Protein AF-A0A7R8H337-F1 (afdb_monomer_lite)

Structure (mmCIF, N/CA/C/O backbone):
data_AF-A0A7R8H337-F1
#
_entry.id   AF-A0A7R8H337-F1
#
loop_
_atom_site.group_PDB
_atom_site.id
_atom_site.type_symbol
_atom_site.label_atom_id
_atom_site.label_alt_id
_atom_site.label_comp_id
_atom_site.label_asym_id
_atom_site.label_entity_id
_atom_site.label_seq_id
_atom_site.pdbx_PDB_ins_code
_atom_site.Cartn_x
_atom_site.Cartn_y
_atom_site.Cartn_z
_atom_site.occupancy
_atom_site.B_iso_or_equiv
_atom_site.auth_seq_id
_atom_site.auth_comp_id
_atom_site.auth_asym_id
_atom_site.auth_atom_id
_atom_site.pdbx_PDB_model_num
ATOM 1 N N . MET A 1 1 ? 23.927 14.067 -25.124 1.00 32.59 1 MET A N 1
ATOM 2 C CA . MET A 1 1 ? 23.232 13.264 -24.096 1.00 32.59 1 MET A CA 1
ATOM 3 C C . MET A 1 1 ? 24.308 12.551 -23.294 1.00 32.59 1 MET A C 1
ATOM 5 O O . MET A 1 1 ? 25.294 12.184 -23.926 1.00 32.59 1 MET A O 1
ATOM 9 N N . PRO A 1 2 ? 24.213 12.460 -21.958 1.00 31.38 2 PRO A N 1
ATOM 10 C CA . PRO A 1 2 ? 25.236 11.787 -21.163 1.00 31.38 2 PRO A CA 1
ATOM 11 C C . PRO A 1 2 ? 25.229 10.283 -21.469 1.00 31.38 2 PRO A C 1
ATOM 13 O O . PRO A 1 2 ? 24.170 9.690 -21.651 1.00 31.38 2 PRO A O 1
ATOM 16 N N . GLU A 1 3 ? 26.416 9.697 -21.596 1.00 41.44 3 GLU A N 1
ATOM 17 C CA . GLU A 1 3 ? 26.616 8.266 -21.831 1.00 41.44 3 GLU A CA 1
ATOM 18 C C . GLU A 1 3 ? 26.674 7.544 -20.477 1.00 41.44 3 GLU A C 1
ATOM 20 O O . GLU A 1 3 ? 27.435 7.959 -19.605 1.00 41.44 3 GLU A O 1
ATOM 25 N N . ILE A 1 4 ? 25.887 6.479 -20.303 1.00 50.00 4 ILE A N 1
ATOM 26 C CA . ILE A 1 4 ? 25.867 5.647 -19.088 1.00 50.00 4 ILE A CA 1
ATOM 27 C C . ILE A 1 4 ? 26.405 4.242 -19.400 1.00 50.00 4 ILE A C 1
ATOM 29 O O . ILE A 1 4 ? 26.183 3.704 -20.493 1.00 50.00 4 ILE A O 1
ATOM 33 N N . ASN A 1 5 ? 27.153 3.658 -18.463 1.00 47.66 5 ASN A N 1
ATOM 34 C CA . ASN A 1 5 ? 27.812 2.363 -18.627 1.00 47.66 5 ASN A CA 1
ATOM 35 C C . ASN A 1 5 ? 27.194 1.343 -17.666 1.00 47.66 5 ASN A C 1
ATOM 37 O O . ASN A 1 5 ? 27.333 1.475 -16.458 1.00 47.66 5 ASN A O 1
ATOM 41 N N . ALA A 1 6 ? 26.576 0.281 -18.190 1.00 47.19 6 ALA A N 1
ATOM 42 C CA . ALA A 1 6 ? 25.944 -0.755 -17.363 1.00 47.19 6 ALA A CA 1
ATOM 43 C C . ALA A 1 6 ? 26.918 -1.497 -16.429 1.00 47.19 6 ALA A C 1
ATOM 45 O O . ALA A 1 6 ? 26.477 -2.165 -15.502 1.00 47.19 6 ALA A O 1
ATOM 46 N N . LYS A 1 7 ? 28.231 -1.414 -16.683 1.00 45.50 7 LYS A N 1
ATOM 47 C CA . LYS A 1 7 ? 29.275 -2.011 -15.834 1.00 45.50 7 LYS A CA 1
ATOM 48 C C . LYS A 1 7 ? 29.828 -1.051 -14.780 1.00 45.50 7 LYS A C 1
ATOM 50 O O . LYS A 1 7 ? 30.739 -1.427 -14.048 1.00 45.50 7 LYS A O 1
ATOM 55 N N . ASP A 1 8 ? 29.341 0.185 -14.750 1.00 46.41 8 ASP A N 1
ATOM 56 C CA . ASP A 1 8 ? 29.736 1.185 -13.768 1.00 46.41 8 ASP A CA 1
ATOM 57 C C . ASP A 1 8 ? 28.716 1.193 -12.612 1.00 46.41 8 ASP A C 1
ATOM 59 O O . ASP A 1 8 ? 27.570 1.604 -12.830 1.00 46.41 8 ASP A O 1
ATOM 63 N N . PRO A 1 9 ? 29.109 0.736 -11.405 1.00 42.78 9 PRO A N 1
ATOM 64 C CA . PRO A 1 9 ? 28.207 0.556 -10.267 1.00 42.78 9 PRO A CA 1
ATOM 65 C C . PRO A 1 9 ? 27.589 1.862 -9.745 1.00 42.78 9 PRO A C 1
ATOM 67 O O . PRO A 1 9 ? 26.615 1.802 -9.002 1.00 42.78 9 PRO A O 1
ATOM 70 N N . GLU A 1 10 ? 28.114 3.034 -10.122 1.00 39.81 10 GLU A N 1
ATOM 71 C CA . GLU A 1 10 ? 27.539 4.337 -9.747 1.00 39.81 10 GLU A CA 1
ATOM 72 C C . GLU A 1 10 ? 26.592 4.920 -10.812 1.00 39.81 10 GLU A C 1
ATOM 74 O O . GLU A 1 10 ? 25.863 5.872 -10.530 1.00 39.81 10 GLU A O 1
ATOM 79 N N . SER A 1 11 ? 26.588 4.378 -12.038 1.00 40.31 11 SER A N 1
ATOM 80 C CA . SER A 1 11 ? 25.829 4.946 -13.167 1.00 40.31 11 SER A CA 1
ATOM 81 C C . SER A 1 11 ? 24.517 4.217 -13.468 1.00 40.31 11 SER A C 1
ATOM 83 O O . SER A 1 11 ? 23.651 4.752 -14.165 1.00 40.31 11 SER A O 1
ATOM 85 N N . SER A 1 12 ? 24.347 3.011 -12.927 1.00 44.16 12 SER A N 1
ATOM 86 C CA . SER A 1 12 ? 23.084 2.292 -12.958 1.00 44.16 12 SER A CA 1
ATOM 87 C C . SER A 1 12 ? 22.260 2.638 -11.722 1.00 44.16 12 SER A C 1
ATOM 89 O O . SER A 1 12 ? 22.735 2.491 -10.605 1.00 44.16 12 SER A O 1
ATOM 91 N N . SER A 1 13 ? 20.980 2.961 -11.888 1.00 43.00 13 SER A N 1
ATOM 92 C CA . SER A 1 13 ? 19.987 2.901 -10.800 1.00 43.00 13 SER A CA 1
ATOM 93 C C . SER A 1 13 ? 19.767 1.476 -10.246 1.00 43.00 13 SER A C 1
ATOM 95 O O . SER A 1 13 ? 18.846 1.247 -9.467 1.00 43.00 13 SER A O 1
ATOM 97 N N . LEU A 1 14 ? 20.594 0.517 -10.669 1.00 42.41 14 LEU A N 1
ATOM 98 C CA . LEU A 1 14 ? 20.638 -0.864 -10.221 1.00 42.41 14 LEU A CA 1
ATOM 99 C C . LEU A 1 14 ? 21.507 -0.932 -8.963 1.00 42.41 14 LEU A C 1
ATOM 101 O O . LEU A 1 14 ? 22.585 -0.340 -8.916 1.00 42.41 14 LEU A O 1
ATOM 105 N N . SER A 1 15 ? 21.038 -1.651 -7.945 1.00 38.47 15 SER A N 1
ATOM 106 C CA . SER A 1 15 ? 21.835 -1.946 -6.759 1.00 38.47 15 SER A CA 1
ATOM 107 C C . SER A 1 15 ? 23.144 -2.646 -7.145 1.00 38.47 15 SER A C 1
ATOM 109 O O . SER A 1 15 ? 23.204 -3.415 -8.106 1.00 38.47 15 SER A O 1
ATOM 111 N N . SER A 1 16 ? 24.194 -2.399 -6.359 1.00 34.97 16 SER A N 1
ATOM 112 C CA . SER A 1 16 ? 25.568 -2.901 -6.526 1.00 34.97 16 SER A CA 1
ATOM 113 C C . SER A 1 16 ? 25.722 -4.430 -6.603 1.00 34.97 16 SER A C 1
ATOM 115 O O . SER A 1 16 ? 26.825 -4.911 -6.850 1.00 34.97 16 SER A O 1
ATOM 117 N N . ASP A 1 17 ? 24.635 -5.181 -6.423 1.00 38.44 17 ASP A N 1
ATOM 118 C CA . ASP A 1 17 ? 24.602 -6.644 -6.467 1.00 38.44 17 ASP A CA 1
ATOM 119 C C . ASP A 1 17 ? 24.137 -7.205 -7.825 1.00 38.44 17 ASP A C 1
ATOM 121 O O . ASP A 1 17 ? 24.209 -8.415 -8.039 1.00 38.44 17 ASP A O 1
ATOM 125 N N . PHE A 1 18 ? 23.683 -6.363 -8.765 1.00 40.97 18 PHE A N 1
ATOM 126 C CA . PHE A 1 18 ? 23.215 -6.822 -10.076 1.00 40.97 18 PHE A CA 1
ATOM 127 C C . PHE A 1 18 ? 24.285 -6.630 -11.158 1.00 40.97 18 PHE A C 1
ATOM 129 O O . PHE A 1 18 ? 24.322 -5.630 -11.876 1.00 40.97 18 PHE A O 1
ATOM 136 N N . VAL A 1 19 ? 25.173 -7.615 -11.294 1.00 40.53 19 VAL A N 1
ATOM 137 C CA . VAL A 1 19 ? 26.068 -7.705 -12.452 1.00 40.53 19 VAL A CA 1
ATOM 138 C C . VAL A 1 19 ? 25.236 -8.199 -13.638 1.00 40.53 19 VAL A C 1
ATOM 140 O O . VAL A 1 19 ? 24.755 -9.328 -13.629 1.00 40.53 19 VAL A O 1
ATOM 143 N N . LEU A 1 20 ? 25.064 -7.360 -14.667 1.00 50.38 20 LEU A N 1
ATOM 144 C CA . LEU A 1 20 ? 24.535 -7.748 -15.986 1.00 50.38 20 LEU A CA 1
ATOM 145 C C . LEU A 1 20 ? 25.527 -8.708 -16.668 1.00 50.38 20 LEU A C 1
ATOM 147 O O . LEU A 1 20 ? 26.248 -8.334 -17.595 1.00 50.38 20 LEU A O 1
ATOM 151 N N . GLU A 1 21 ? 25.639 -9.926 -16.146 1.00 43.78 21 GLU A N 1
ATOM 152 C CA . GLU A 1 21 ? 26.725 -10.849 -16.477 1.00 43.78 21 GLU A CA 1
ATOM 153 C C . GLU A 1 21 ? 26.489 -11.585 -17.810 1.00 43.78 21 GLU A C 1
ATOM 155 O O . GLU A 1 21 ? 27.447 -12.090 -18.386 1.00 43.78 21 GLU A O 1
ATOM 160 N N . ASP A 1 22 ? 25.268 -11.541 -18.372 1.00 48.81 22 ASP A N 1
ATOM 161 C CA . ASP A 1 22 ? 24.899 -12.367 -19.541 1.00 48.81 22 ASP A CA 1
ATOM 162 C C . ASP A 1 22 ? 24.224 -11.651 -20.731 1.00 48.81 22 ASP A C 1
ATOM 164 O O . ASP A 1 22 ? 23.850 -12.274 -21.729 1.00 48.81 22 ASP A O 1
ATOM 168 N N . THR A 1 23 ? 24.105 -10.324 -20.727 1.00 54.84 23 THR A N 1
ATOM 169 C CA . THR A 1 23 ? 23.488 -9.615 -21.862 1.00 54.84 23 THR A CA 1
ATOM 170 C C . THR A 1 23 ? 24.505 -9.326 -22.972 1.00 54.84 23 THR A C 1
ATOM 172 O O . THR A 1 23 ? 25.316 -8.401 -22.895 1.00 54.84 23 THR A O 1
ATOM 175 N N . SER A 1 24 ? 24.463 -10.137 -24.033 1.00 62.31 24 SER A N 1
ATOM 176 C CA . SER A 1 24 ? 25.262 -9.947 -25.253 1.00 62.31 24 SER A CA 1
ATOM 177 C C . SER A 1 24 ? 24.930 -8.634 -25.990 1.00 62.31 24 SER A C 1
ATOM 179 O O . SER A 1 24 ? 23.870 -8.040 -25.802 1.00 62.31 24 SER A O 1
ATOM 181 N N . THR A 1 25 ? 25.843 -8.150 -26.842 1.00 72.69 25 THR A N 1
ATOM 182 C CA . THR A 1 25 ? 25.601 -6.969 -27.694 1.00 72.69 25 THR A CA 1
ATOM 183 C C . THR A 1 25 ? 24.323 -7.140 -28.523 1.00 72.69 25 THR A C 1
ATOM 185 O O . THR A 1 25 ? 24.154 -8.159 -29.186 1.00 72.69 25 THR A O 1
ATOM 188 N N . GLY A 1 26 ? 23.447 -6.136 -28.499 1.00 71.19 26 GLY A N 1
ATOM 189 C CA . GLY A 1 26 ? 22.089 -6.186 -29.049 1.00 71.19 26 GLY A CA 1
ATOM 190 C C . GLY A 1 26 ? 21.020 -6.591 -28.027 1.00 71.19 26 GLY A C 1
ATOM 191 O O . GLY A 1 26 ? 19.831 -6.492 -28.328 1.00 71.19 26 GLY A O 1
ATOM 192 N N . GLY A 1 27 ? 21.420 -7.009 -26.821 1.00 72.50 27 GLY A N 1
ATOM 193 C CA . GLY A 1 27 ? 20.521 -7.255 -25.698 1.00 72.50 27 GLY A CA 1
ATOM 194 C C . GLY A 1 27 ? 19.783 -5.984 -25.286 1.00 72.50 27 GLY A C 1
ATOM 195 O O . GLY A 1 27 ? 20.345 -4.887 -25.310 1.00 72.50 27 GLY A O 1
ATOM 196 N N . ARG A 1 28 ? 18.510 -6.133 -24.924 1.00 73.12 28 ARG A N 1
ATOM 197 C CA . ARG A 1 28 ? 17.632 -5.032 -24.522 1.00 73.12 28 ARG A CA 1
ATOM 198 C C . ARG A 1 28 ? 17.034 -5.337 -23.169 1.00 73.12 28 ARG A C 1
ATOM 200 O O . ARG A 1 28 ? 16.606 -6.461 -22.944 1.00 73.12 28 ARG A O 1
ATOM 207 N N . TYR A 1 29 ? 16.941 -4.321 -22.329 1.00 69.06 29 TYR A N 1
ATOM 208 C CA . TYR A 1 29 ? 16.249 -4.406 -21.054 1.00 69.06 29 TYR A CA 1
ATOM 209 C C . TYR A 1 29 ? 15.457 -3.125 -20.817 1.00 69.06 29 TYR A C 1
ATOM 211 O O . TYR A 1 29 ? 15.817 -2.039 -21.277 1.00 69.06 29 TYR A O 1
ATOM 219 N N . MET A 1 30 ? 14.348 -3.260 -20.108 1.00 73.38 30 MET A N 1
ATOM 220 C CA . MET A 1 30 ? 13.560 -2.138 -19.623 1.00 73.38 30 MET A CA 1
ATOM 221 C C . MET A 1 30 ? 13.816 -2.002 -18.135 1.00 73.38 30 MET A C 1
ATOM 223 O O . MET A 1 30 ? 13.728 -3.000 -17.436 1.00 73.38 30 MET A O 1
ATOM 227 N N . VAL A 1 31 ? 14.094 -0.785 -17.678 1.00 73.12 31 VAL A N 1
ATOM 228 C CA . VAL A 1 31 ? 14.134 -0.412 -16.266 1.00 73.12 31 VAL A CA 1
ATOM 229 C C . VAL A 1 31 ? 12.822 0.281 -15.942 1.00 73.12 31 VAL A C 1
ATOM 231 O O . VAL A 1 31 ? 12.441 1.251 -16.598 1.00 73.12 31 VAL A O 1
ATOM 234 N N . VAL A 1 32 ? 12.137 -0.220 -14.925 1.00 74.12 32 VAL A N 1
ATOM 235 C CA . VAL A 1 32 ? 10.938 0.395 -14.355 1.00 74.12 32 VAL A CA 1
ATOM 236 C C . VAL A 1 32 ? 11.314 0.831 -12.951 1.00 74.12 32 VAL A C 1
ATOM 238 O O . VAL A 1 32 ? 11.447 -0.044 -12.110 1.00 74.12 32 VAL A O 1
ATOM 241 N N . ASP A 1 33 ? 11.527 2.125 -12.720 1.00 74.81 33 ASP A N 1
ATOM 242 C CA . ASP A 1 33 ? 11.834 2.720 -11.416 1.00 74.81 33 ASP A CA 1
ATOM 243 C C . ASP A 1 33 ? 10.536 3.139 -10.721 1.00 74.81 33 ASP A C 1
ATOM 245 O O . ASP A 1 33 ? 9.891 4.121 -11.094 1.00 74.81 33 ASP A O 1
ATOM 249 N N . CYS A 1 34 ? 10.127 2.365 -9.718 1.00 74.06 34 CYS A N 1
ATOM 250 C CA . CYS A 1 34 ? 8.934 2.649 -8.924 1.00 74.06 34 CYS A CA 1
ATOM 251 C C . CYS A 1 34 ? 9.281 3.447 -7.663 1.00 74.06 34 CYS A C 1
ATOM 253 O O . CYS A 1 34 ? 9.474 2.885 -6.575 1.00 74.06 34 CYS A O 1
ATOM 255 N N . GLY A 1 35 ? 9.300 4.769 -7.811 1.00 75.25 35 GLY A N 1
ATOM 256 C CA . GLY A 1 35 ? 9.418 5.715 -6.711 1.00 75.25 35 GLY A CA 1
ATOM 257 C C . GLY A 1 35 ? 8.162 5.798 -5.833 1.00 75.25 35 GLY A C 1
ATOM 258 O O . GLY A 1 35 ? 7.177 5.070 -5.989 1.00 75.25 35 GLY A O 1
ATOM 259 N N . GLY A 1 36 ? 8.191 6.723 -4.869 1.00 74.19 36 GLY A N 1
ATOM 260 C CA . GLY A 1 36 ? 7.078 6.937 -3.937 1.00 74.19 36 GLY A CA 1
ATOM 261 C C . GLY A 1 36 ? 5.808 7.441 -4.626 1.00 74.19 36 GLY A C 1
ATOM 262 O O . GLY A 1 36 ? 4.733 6.899 -4.404 1.00 74.19 36 GLY A O 1
ATOM 263 N N . GLY A 1 37 ? 5.927 8.459 -5.482 1.00 77.12 37 GLY A N 1
ATOM 264 C CA . GLY A 1 37 ? 4.784 9.064 -6.179 1.00 77.12 37 GLY A CA 1
ATOM 265 C C . GLY A 1 37 ? 4.708 8.734 -7.668 1.00 77.12 37 GLY A C 1
ATOM 266 O O . GLY A 1 37 ? 3.615 8.657 -8.225 1.00 77.12 37 GLY A O 1
ATOM 267 N N . THR A 1 38 ? 5.854 8.529 -8.310 1.00 82.19 38 THR A N 1
ATOM 268 C CA . THR A 1 38 ? 5.958 8.302 -9.751 1.00 82.19 38 THR A CA 1
ATOM 269 C C . THR A 1 38 ? 6.575 6.947 -10.037 1.00 82.19 38 THR A C 1
ATOM 271 O O . THR A 1 38 ? 7.361 6.426 -9.249 1.00 82.19 38 THR A O 1
ATOM 274 N N . VAL A 1 39 ? 6.191 6.382 -11.173 1.00 81.06 39 VAL A N 1
ATOM 275 C CA . VAL A 1 39 ? 6.934 5.309 -11.825 1.00 81.06 39 VAL A CA 1
ATOM 276 C C . VAL A 1 39 ? 7.563 5.896 -13.070 1.00 81.06 39 VAL A C 1
ATOM 278 O O . VAL A 1 39 ? 6.836 6.524 -13.838 1.00 81.06 39 VAL A O 1
ATOM 281 N N . ASP A 1 40 ? 8.851 5.661 -13.279 1.00 81.50 40 ASP A N 1
ATOM 282 C CA . ASP A 1 40 ? 9.603 6.083 -14.455 1.00 81.50 40 ASP A CA 1
ATOM 283 C C . ASP A 1 40 ? 10.124 4.852 -15.203 1.00 81.50 40 ASP A C 1
ATOM 285 O O . ASP A 1 40 ? 10.684 3.930 -14.620 1.00 81.50 40 ASP A O 1
ATOM 289 N N . ILE A 1 41 ? 9.893 4.797 -16.509 1.00 79.12 41 ILE A N 1
ATOM 290 C CA . ILE A 1 41 ? 10.186 3.646 -17.361 1.00 79.12 41 ILE A CA 1
ATOM 291 C C . ILE A 1 41 ? 11.164 4.084 -18.435 1.00 79.12 41 ILE A C 1
ATOM 293 O O . ILE A 1 41 ? 10.918 5.054 -19.153 1.00 79.12 41 ILE A O 1
ATOM 297 N N . THR A 1 42 ? 12.257 3.342 -18.567 1.00 77.00 42 THR A N 1
ATOM 298 C CA . THR A 1 42 ? 13.289 3.556 -19.583 1.00 77.00 42 THR A CA 1
ATOM 299 C C . THR A 1 42 ? 13.661 2.233 -20.230 1.00 77.00 42 THR A C 1
ATOM 301 O O . THR A 1 42 ? 13.651 1.184 -19.590 1.00 77.00 42 THR A O 1
ATOM 304 N N . VAL A 1 43 ? 13.980 2.257 -21.520 1.00 76.75 43 VAL A N 1
ATOM 305 C CA . VAL A 1 43 ? 14.378 1.059 -22.267 1.00 76.75 43 VAL A CA 1
ATOM 306 C C . VAL A 1 43 ? 15.763 1.281 -22.831 1.00 76.75 43 VAL A C 1
ATOM 308 O O . VAL A 1 43 ? 15.997 2.273 -23.520 1.00 76.75 43 VAL A O 1
ATOM 311 N N . HIS A 1 44 ? 16.655 0.335 -22.584 1.00 76.75 44 HIS A N 1
ATOM 312 C CA . HIS A 1 44 ? 18.048 0.406 -22.985 1.00 76.75 44 HIS A CA 1
ATOM 313 C C . HIS A 1 44 ? 18.419 -0.769 -23.890 1.00 76.75 44 HIS A C 1
ATOM 315 O O . HIS A 1 44 ? 17.935 -1.888 -23.721 1.00 76.75 44 HIS A O 1
ATOM 321 N N . GLU A 1 45 ? 19.306 -0.510 -24.845 1.00 78.38 45 GLU A N 1
ATOM 322 C CA . GLU A 1 45 ? 19.991 -1.518 -25.653 1.00 78.38 45 GLU A CA 1
ATOM 323 C C . GLU A 1 45 ? 21.489 -1.486 -25.367 1.00 78.38 45 GLU A C 1
ATOM 325 O O . GLU A 1 45 ? 22.103 -0.417 -25.312 1.00 78.38 45 GLU A O 1
ATOM 330 N N . ILE A 1 46 ? 22.092 -2.663 -25.237 1.00 79.56 46 ILE A N 1
ATOM 331 C CA . ILE A 1 46 ? 23.534 -2.816 -25.088 1.00 79.56 46 ILE A CA 1
ATOM 332 C C . ILE A 1 46 ? 24.175 -2.776 -26.464 1.00 79.56 46 ILE A C 1
ATOM 334 O O . ILE A 1 46 ? 24.063 -3.701 -27.266 1.00 79.56 46 ILE A O 1
ATOM 338 N N . THR A 1 47 ? 24.890 -1.697 -26.735 1.00 79.75 47 THR A N 1
ATOM 339 C CA . THR A 1 47 ? 25.432 -1.412 -28.067 1.00 79.75 47 THR A CA 1
ATOM 340 C C . THR A 1 47 ? 26.789 -2.051 -28.333 1.00 79.75 47 THR A C 1
ATOM 342 O O . THR A 1 47 ? 27.198 -2.146 -29.490 1.00 79.75 47 THR A O 1
ATOM 345 N N . ASN A 1 48 ? 27.506 -2.506 -27.300 1.00 76.88 48 ASN A N 1
ATOM 346 C CA . ASN A 1 48 ? 28.824 -3.118 -27.463 1.00 76.88 48 ASN A CA 1
ATOM 347 C C . ASN A 1 48 ? 29.204 -4.077 -26.320 1.00 76.88 48 ASN A C 1
ATOM 349 O O . ASN A 1 48 ? 28.522 -4.170 -25.303 1.00 76.88 48 ASN A O 1
ATOM 353 N N . LYS A 1 49 ? 30.325 -4.794 -26.483 1.00 71.75 49 LYS A N 1
ATOM 354 C CA . LYS A 1 49 ? 30.852 -5.750 -25.486 1.00 71.75 49 LYS A CA 1
ATOM 355 C C . LYS A 1 49 ? 31.335 -5.083 -24.189 1.00 71.75 49 LYS A C 1
ATOM 357 O O . LYS A 1 49 ? 31.469 -5.745 -23.158 1.00 71.75 49 LYS A O 1
ATOM 362 N N . GLU A 1 50 ? 31.599 -3.780 -24.235 1.00 73.06 50 GLU A N 1
ATOM 363 C CA . GLU A 1 50 ? 31.981 -2.984 -23.067 1.00 73.06 50 GLU A CA 1
ATOM 364 C C . GLU A 1 50 ? 30.781 -2.660 -22.165 1.00 73.06 50 GLU A C 1
ATOM 366 O O . GLU A 1 50 ? 31.003 -2.298 -21.017 1.00 73.06 50 GLU A O 1
ATOM 371 N N . GLY A 1 51 ? 29.539 -2.873 -22.624 1.00 66.94 51 GLY A N 1
ATOM 372 C CA . GLY A 1 51 ? 28.325 -2.616 -21.841 1.00 66.94 51 GLY A CA 1
ATOM 373 C C . GLY A 1 51 ? 27.741 -1.214 -22.031 1.00 66.94 51 GLY A C 1
ATOM 374 O O . GLY A 1 51 ? 26.995 -0.742 -21.177 1.00 66.94 51 GLY A O 1
ATOM 375 N N . ARG A 1 52 ? 28.068 -0.519 -23.131 1.00 74.50 52 ARG A N 1
ATOM 376 C CA . ARG A 1 52 ? 27.517 0.816 -23.410 1.00 74.50 52 ARG A CA 1
ATOM 377 C C . ARG A 1 52 ? 26.029 0.745 -23.709 1.00 74.50 52 ARG A C 1
ATOM 379 O O . ARG A 1 52 ? 25.600 -0.006 -24.590 1.00 74.50 52 ARG A O 1
ATOM 386 N N . LEU A 1 53 ? 25.274 1.594 -23.029 1.00 78.06 53 LEU A N 1
ATOM 387 C CA . LEU A 1 53 ? 23.823 1.624 -23.097 1.00 78.06 53 LEU A CA 1
ATOM 388 C C . LEU A 1 53 ? 23.342 2.713 -24.044 1.00 78.06 53 LEU A C 1
ATOM 390 O O . LEU A 1 53 ? 23.830 3.843 -24.027 1.00 78.06 53 LEU A O 1
ATOM 394 N N . LYS A 1 54 ? 22.341 2.375 -24.848 1.00 80.44 54 LYS A N 1
ATOM 395 C CA . LYS A 1 54 ? 21.586 3.325 -25.655 1.00 80.44 54 LYS A CA 1
ATOM 396 C C . LYS A 1 54 ? 20.133 3.300 -25.218 1.00 80.44 54 LYS A C 1
ATOM 398 O O . LYS A 1 54 ? 19.471 2.279 -25.374 1.00 80.44 54 LYS A O 1
ATOM 403 N N . GLU A 1 55 ? 19.640 4.428 -24.721 1.00 80.00 55 GLU A N 1
ATOM 404 C CA . GLU A 1 55 ? 18.210 4.628 -24.489 1.00 80.00 55 GLU A CA 1
ATOM 405 C C . GLU A 1 55 ? 17.470 4.541 -25.838 1.00 80.00 55 GLU A C 1
ATOM 407 O O . GLU A 1 55 ? 17.794 5.253 -26.794 1.00 80.00 55 GLU A O 1
ATOM 412 N N . LEU A 1 56 ? 16.528 3.603 -25.945 1.00 75.06 56 LEU A N 1
ATOM 413 C CA . LEU A 1 56 ? 15.750 3.362 -27.162 1.00 75.06 56 LEU A CA 1
ATOM 414 C C . LEU A 1 56 ? 14.519 4.265 -27.246 1.00 75.06 56 LEU A C 1
ATOM 416 O O . LEU A 1 56 ? 14.141 4.688 -28.339 1.00 75.06 56 LEU A O 1
ATOM 420 N N . PHE A 1 57 ? 13.913 4.565 -26.097 1.00 73.31 57 PHE A N 1
ATOM 421 C CA . PHE A 1 57 ? 12.688 5.350 -25.983 1.00 73.31 57 PHE A CA 1
ATOM 422 C C . PHE A 1 57 ? 12.839 6.381 -24.892 1.00 73.31 57 PHE A C 1
ATOM 424 O O . PHE A 1 57 ? 13.411 6.086 -23.850 1.00 73.31 57 PHE A O 1
ATOM 431 N N . LYS A 1 58 ? 12.271 7.563 -25.140 1.00 72.38 58 LYS A N 1
ATOM 432 C CA . LYS A 1 58 ? 12.199 8.625 -24.146 1.00 72.38 58 LYS A CA 1
ATOM 433 C C . LYS A 1 58 ? 11.560 8.075 -22.874 1.00 72.38 58 LYS A C 1
ATOM 435 O O . LYS A 1 58 ? 10.454 7.542 -22.953 1.00 72.38 58 LYS A O 1
ATOM 440 N N . ALA A 1 59 ? 12.216 8.304 -21.740 1.00 72.75 59 ALA A N 1
ATOM 441 C CA . ALA A 1 59 ? 11.654 8.023 -20.426 1.00 72.75 59 ALA A CA 1
ATOM 442 C C . ALA A 1 59 ? 10.174 8.434 -20.331 1.00 72.75 59 ALA A C 1
ATOM 444 O O . ALA A 1 59 ? 9.799 9.575 -20.644 1.00 72.75 59 ALA A O 1
ATOM 445 N N . SER A 1 60 ? 9.332 7.501 -19.900 1.00 77.38 60 SER A N 1
ATOM 446 C CA . SER A 1 60 ? 7.911 7.735 -19.681 1.00 77.38 60 SER A CA 1
ATOM 447 C C . SER A 1 60 ? 7.577 7.477 -18.222 1.00 77.38 60 SER A C 1
ATOM 449 O O . SER A 1 60 ? 8.106 6.563 -17.608 1.00 77.38 60 SER A O 1
ATOM 451 N N . GLY A 1 61 ? 6.636 8.228 -17.646 1.00 80.81 61 GLY A N 1
ATOM 452 C CA . GLY A 1 61 ? 6.259 8.022 -16.243 1.00 80.81 61 GLY A CA 1
ATOM 453 C C . GLY A 1 61 ? 4.798 8.305 -15.925 1.00 80.81 61 GLY A C 1
ATOM 454 O O . GLY A 1 61 ? 4.076 8.859 -16.759 1.00 80.81 61 GLY A O 1
ATOM 455 N N . GLY A 1 62 ? 4.342 7.905 -14.743 1.00 83.19 62 GLY A N 1
ATOM 456 C CA . GLY A 1 62 ? 2.993 8.224 -14.286 1.00 83.19 62 GLY A CA 1
ATOM 457 C C . GLY A 1 62 ? 2.795 8.106 -12.773 1.00 83.19 62 GLY A C 1
ATOM 458 O O . GLY A 1 62 ? 3.646 7.547 -12.081 1.00 83.19 62 GLY A O 1
ATOM 459 N N . PRO A 1 63 ? 1.689 8.664 -12.244 1.00 87.06 63 PRO A N 1
ATOM 460 C CA . PRO A 1 63 ? 1.465 8.842 -10.809 1.00 87.06 63 PRO A CA 1
ATOM 461 C C . PRO A 1 63 ? 0.879 7.582 -10.146 1.00 87.06 63 PRO A C 1
ATOM 463 O O . PRO A 1 63 ? -0.183 7.630 -9.533 1.00 87.06 63 PRO A O 1
ATOM 466 N N . TYR A 1 64 ? 1.529 6.434 -10.327 1.00 81.56 64 TYR A N 1
ATOM 467 C CA . TYR A 1 64 ? 1.084 5.134 -9.799 1.00 81.56 64 TYR A CA 1
ATOM 468 C C . TYR A 1 64 ? 2.215 4.383 -9.082 1.00 81.56 64 TYR A C 1
ATOM 470 O O . TYR A 1 64 ? 2.299 3.155 -9.132 1.00 81.56 64 TYR A O 1
ATOM 478 N N . GLY A 1 65 ? 3.105 5.149 -8.439 1.00 79.56 65 GLY A N 1
ATOM 479 C CA . GLY A 1 65 ? 4.182 4.631 -7.593 1.00 79.56 65 GLY A CA 1
ATOM 480 C C . GLY A 1 65 ? 3.676 4.039 -6.273 1.00 79.56 65 GLY A C 1
ATOM 481 O O . GLY A 1 65 ? 2.506 3.696 -6.124 1.00 79.56 65 GLY A O 1
ATOM 482 N N . SER A 1 66 ? 4.550 3.939 -5.275 1.00 82.69 66 SER A N 1
ATOM 483 C CA . SER A 1 66 ? 4.237 3.302 -3.981 1.00 82.69 66 SER A CA 1
ATOM 484 C C . SER A 1 66 ? 3.014 3.893 -3.259 1.00 82.69 66 SER A C 1
ATOM 486 O O . SER A 1 66 ? 2.299 3.175 -2.561 1.00 82.69 66 SER A O 1
ATOM 488 N N . ILE A 1 67 ? 2.711 5.174 -3.486 1.00 86.06 67 ILE A N 1
ATOM 489 C CA . ILE A 1 67 ? 1.549 5.861 -2.911 1.00 86.06 67 ILE A CA 1
ATOM 490 C C . ILE A 1 67 ? 0.223 5.180 -3.269 1.00 86.06 67 ILE A C 1
ATOM 492 O O . ILE A 1 67 ? -0.668 5.111 -2.429 1.00 86.06 67 ILE A O 1
ATOM 496 N N . THR A 1 68 ? 0.077 4.601 -4.467 1.00 87.25 68 THR A N 1
ATOM 497 C CA . THR A 1 68 ? -1.177 3.924 -4.840 1.00 87.25 68 THR A CA 1
ATOM 498 C C . THR A 1 68 ? -1.377 2.605 -4.096 1.00 87.25 68 THR A C 1
ATOM 500 O O . THR A 1 68 ? -2.519 2.171 -3.921 1.00 87.25 68 THR A O 1
ATOM 503 N N . VAL A 1 69 ? -0.288 1.991 -3.618 1.00 88.94 69 VAL A N 1
ATOM 504 C CA . VAL A 1 69 ? -0.312 0.807 -2.742 1.00 88.94 69 VAL A CA 1
ATOM 505 C C . VAL A 1 69 ? -0.780 1.205 -1.342 1.00 88.94 69 VAL A C 1
ATOM 507 O O . VAL A 1 69 ? -1.640 0.537 -0.764 1.00 88.94 69 VAL A O 1
ATOM 510 N N . ASP A 1 70 ? -0.282 2.329 -0.826 1.00 91.38 70 ASP A N 1
ATOM 511 C CA . ASP A 1 70 ? -0.714 2.887 0.460 1.00 91.38 70 ASP A CA 1
ATOM 512 C C . ASP A 1 70 ? -2.202 3.261 0.426 1.00 91.38 70 ASP A C 1
ATOM 514 O O . ASP A 1 70 ? -2.968 2.878 1.312 1.00 91.38 70 ASP A O 1
ATOM 518 N N . GLU A 1 71 ? -2.657 3.900 -0.653 1.00 93.69 71 GLU A N 1
ATOM 519 C CA . GLU A 1 71 ? -4.075 4.193 -0.864 1.00 93.69 71 GLU A CA 1
ATOM 520 C C . GLU A 1 71 ? -4.938 2.924 -0.957 1.00 93.69 71 GLU A C 1
ATOM 522 O O . GLU A 1 71 ? -6.093 2.928 -0.526 1.00 93.69 71 GLU A O 1
ATOM 527 N N . ALA A 1 72 ? -4.420 1.830 -1.526 1.00 94.00 72 ALA A N 1
ATOM 528 C CA . ALA A 1 72 ? -5.139 0.556 -1.581 1.00 94.00 72 ALA A CA 1
ATOM 529 C C . ALA A 1 72 ? -5.332 -0.042 -0.184 1.00 94.00 72 ALA A C 1
ATOM 531 O O . ALA A 1 72 ? -6.431 -0.504 0.138 1.00 94.00 72 ALA A O 1
ATOM 532 N N . PHE A 1 73 ? -4.308 0.037 0.665 1.00 95.88 73 PHE A N 1
ATOM 533 C CA . PHE A 1 73 ? -4.419 -0.362 2.062 1.00 95.88 73 PHE A CA 1
ATOM 534 C C . PHE A 1 73 ? -5.405 0.524 2.833 1.00 95.88 73 PHE A C 1
ATOM 536 O O . PHE A 1 73 ? -6.261 0.013 3.557 1.00 95.88 73 PHE A O 1
ATOM 543 N N . GLU A 1 74 ? -5.372 1.841 2.630 1.00 97.00 74 GLU A N 1
ATOM 544 C CA . GLU A 1 74 ? -6.355 2.745 3.232 1.00 97.00 74 GLU A CA 1
ATOM 545 C C . GLU A 1 74 ? -7.791 2.434 2.790 1.00 97.00 74 GLU A C 1
ATOM 547 O O . GLU A 1 74 ? -8.702 2.436 3.620 1.00 97.00 74 GLU A O 1
ATOM 552 N N . ARG A 1 75 ? -8.008 2.111 1.507 1.00 96.81 75 ARG A N 1
ATOM 553 C CA . ARG A 1 75 ? -9.321 1.673 1.002 1.00 96.81 75 ARG A CA 1
ATOM 554 C C . ARG A 1 75 ? -9.795 0.391 1.681 1.00 96.81 75 ARG A C 1
ATOM 556 O O . ARG A 1 75 ? -10.984 0.281 1.975 1.00 96.81 75 ARG A O 1
ATOM 563 N N . LEU A 1 76 ? -8.894 -0.548 1.970 1.00 96.69 76 LEU A N 1
ATOM 564 C CA . LEU A 1 76 ? -9.237 -1.740 2.744 1.00 96.69 76 LEU A CA 1
ATOM 565 C C . LEU A 1 76 ? -9.655 -1.368 4.177 1.00 96.69 76 LEU A C 1
ATOM 567 O O . LEU A 1 76 ? -10.667 -1.859 4.673 1.00 96.69 76 LEU A O 1
ATOM 571 N N . LEU A 1 77 ? -8.931 -0.463 4.840 1.00 96.81 77 LEU A N 1
ATOM 572 C CA . LEU A 1 77 ? -9.311 0.015 6.176 1.00 96.81 77 LEU A CA 1
ATOM 573 C C . LEU A 1 77 ? -10.681 0.710 6.170 1.00 96.81 77 LEU A C 1
ATOM 575 O O . LEU A 1 77 ? -11.481 0.489 7.079 1.00 96.81 77 LEU A O 1
ATOM 579 N N . ASP A 1 78 ? -10.982 1.496 5.134 1.00 96.62 78 ASP A N 1
ATOM 580 C CA . ASP A 1 78 ? -12.302 2.098 4.918 1.00 96.62 78 ASP A CA 1
ATOM 581 C C . ASP A 1 78 ? -13.406 1.038 4.775 1.00 96.62 78 ASP A C 1
ATOM 583 O O . ASP A 1 78 ? -14.511 1.237 5.282 1.00 96.62 78 ASP A O 1
ATOM 587 N N . GLN A 1 79 ? -13.129 -0.075 4.090 1.00 95.38 79 GLN A N 1
ATOM 588 C CA . GLN A 1 79 ? -14.074 -1.182 3.905 1.00 95.38 79 GLN A CA 1
ATOM 589 C C . GLN A 1 79 ? -14.297 -1.982 5.195 1.00 95.38 79 GLN A C 1
ATOM 591 O O . GLN A 1 79 ? -15.420 -2.407 5.461 1.00 95.38 79 GLN A O 1
ATOM 596 N N . ILE A 1 80 ? -13.251 -2.169 6.003 1.00 94.56 80 ILE A N 1
ATOM 597 C CA . ILE A 1 80 ? -13.324 -2.903 7.273 1.00 94.56 80 ILE A CA 1
ATOM 598 C C . ILE A 1 80 ? -13.992 -2.042 8.349 1.00 94.56 80 ILE A C 1
ATOM 600 O O . ILE A 1 80 ? -14.986 -2.444 8.947 1.00 94.56 80 ILE A O 1
ATOM 604 N N . PHE A 1 81 ? -13.454 -0.851 8.618 1.00 94.00 81 PHE A N 1
ATOM 605 C CA . PHE A 1 81 ? -13.831 -0.033 9.777 1.00 94.00 81 PHE A CA 1
ATOM 606 C C . PHE A 1 81 ? -14.847 1.068 9.457 1.00 94.00 81 PHE A C 1
ATOM 608 O O . PHE A 1 81 ? -15.430 1.659 10.371 1.00 94.00 81 PHE A O 1
ATOM 615 N N . GLY A 1 82 ? -15.086 1.324 8.172 1.00 94.56 82 GLY A N 1
ATOM 616 C CA . GLY A 1 82 ? -15.974 2.366 7.679 1.00 94.56 82 GLY A CA 1
ATOM 617 C C . GLY A 1 82 ? -15.230 3.664 7.365 1.00 94.56 82 GLY A C 1
ATOM 618 O O . GLY A 1 82 ? -14.516 4.220 8.201 1.00 94.56 82 GLY A O 1
ATOM 619 N N . ARG A 1 83 ? -15.486 4.209 6.172 1.00 96.31 83 ARG A N 1
ATOM 620 C CA . ARG A 1 83 ? -14.879 5.458 5.679 1.00 96.31 83 ARG A CA 1
ATOM 621 C C . ARG A 1 83 ? -15.042 6.647 6.629 1.00 96.31 83 ARG A C 1
ATOM 623 O O . ARG A 1 83 ? -14.111 7.421 6.824 1.00 96.31 83 ARG A O 1
ATOM 630 N N . GLU A 1 84 ? -16.221 6.815 7.226 1.00 95.38 84 GLU A N 1
ATOM 631 C CA . GLU A 1 84 ? -16.464 7.922 8.162 1.00 95.38 84 GLU A CA 1
ATOM 632 C C . GLU A 1 84 ? -15.614 7.785 9.432 1.00 95.38 84 GLU A C 1
ATOM 634 O O . GLU A 1 84 ? -15.024 8.760 9.896 1.00 95.38 84 GLU A O 1
ATOM 639 N N . PHE A 1 85 ? -15.489 6.562 9.954 1.00 95.06 85 PHE A N 1
ATOM 640 C CA . PHE A 1 85 ? -14.636 6.283 11.102 1.00 95.06 85 PHE A CA 1
ATOM 641 C C . PHE A 1 85 ? -13.169 6.589 10.784 1.00 95.06 85 PHE A C 1
ATOM 643 O O . PHE A 1 85 ? -12.529 7.324 11.535 1.00 95.06 85 PHE A O 1
ATOM 650 N N . MET A 1 86 ? -12.659 6.092 9.653 1.00 97.38 86 MET A N 1
ATOM 651 C CA . MET A 1 86 ? -11.276 6.332 9.229 1.00 97.38 86 MET A CA 1
ATOM 652 C C . MET A 1 86 ? -10.992 7.818 9.017 1.00 97.38 86 MET A C 1
ATOM 654 O O . MET A 1 86 ? -9.975 8.324 9.491 1.00 97.38 86 MET A O 1
ATOM 658 N N . LYS A 1 87 ? -11.914 8.549 8.381 1.00 96.94 87 LYS A N 1
ATOM 659 C CA . LYS A 1 87 ? -11.815 10.006 8.225 1.00 96.94 87 LYS A CA 1
ATOM 660 C C . LYS A 1 87 ? -11.718 10.712 9.581 1.00 96.94 87 LYS A C 1
ATOM 662 O O . LYS A 1 87 ? -10.831 11.541 9.775 1.00 96.94 87 LYS A O 1
ATOM 667 N N . ASN A 1 88 ? -12.594 10.372 10.524 1.00 96.56 88 ASN A N 1
ATOM 668 C CA . ASN A 1 88 ? -12.596 10.982 11.855 1.00 96.56 88 ASN A CA 1
ATOM 669 C C . ASN A 1 88 ? -11.336 10.622 12.654 1.00 96.56 88 ASN A C 1
ATOM 671 O O . ASN A 1 88 ? -10.794 11.480 13.353 1.00 96.56 88 ASN A O 1
ATOM 675 N N . PHE A 1 89 ? -10.837 9.390 12.518 1.00 96.94 89 PHE A N 1
ATOM 676 C CA . PHE A 1 89 ? -9.588 8.954 13.139 1.00 96.94 89 PHE A CA 1
ATOM 677 C C . PHE A 1 89 ? -8.391 9.758 12.621 1.00 96.94 89 PHE A C 1
ATOM 679 O O . PHE A 1 89 ? -7.642 10.300 13.430 1.00 96.94 89 PHE A O 1
ATOM 686 N N . LYS A 1 90 ? -8.256 9.924 11.298 1.00 96.94 90 LYS A N 1
ATOM 687 C CA . LYS A 1 90 ? -7.184 10.731 10.685 1.00 96.94 90 LYS A CA 1
ATOM 688 C C . LYS A 1 90 ? -7.177 12.172 11.193 1.00 96.94 90 LYS A C 1
ATOM 690 O O . LYS A 1 90 ? -6.119 12.703 11.511 1.00 96.94 90 LYS A O 1
ATOM 695 N N . LEU A 1 91 ? -8.356 12.789 11.296 1.00 96.94 91 LEU A N 1
ATOM 696 C CA . LEU A 1 91 ? -8.494 14.169 11.770 1.00 96.94 91 LEU A CA 1
ATOM 697 C 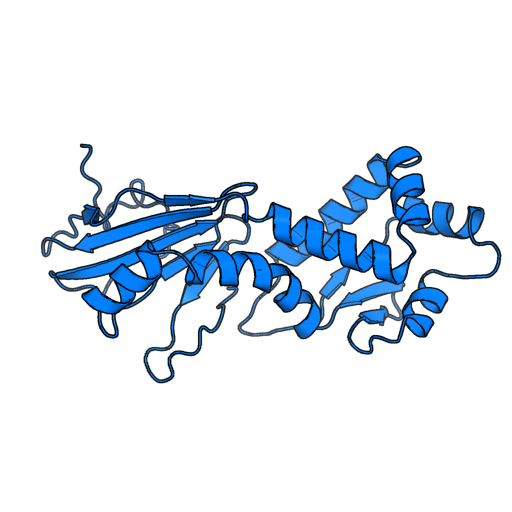C . LEU A 1 91 ? -8.213 14.303 13.273 1.00 96.94 91 LEU A C 1
ATOM 699 O O . LEU A 1 91 ? -7.556 15.249 13.694 1.00 96.94 91 LEU A O 1
ATOM 703 N N . SER A 1 92 ? -8.700 13.362 14.084 1.00 96.81 92 SER A N 1
ATOM 704 C CA . SER A 1 92 ? -8.614 13.458 15.550 1.00 96.81 92 SER A CA 1
ATOM 705 C C . SER A 1 92 ? -7.285 12.953 16.110 1.00 96.81 92 SER A C 1
ATOM 707 O O . SER A 1 92 ? -6.851 13.387 17.176 1.00 96.81 92 SER A O 1
ATOM 709 N N . ARG A 1 93 ? -6.662 11.983 15.435 1.00 96.81 93 ARG A N 1
ATOM 710 C CA . ARG A 1 93 ? -5.468 11.251 15.881 1.00 96.81 93 ARG A CA 1
ATOM 711 C C . ARG A 1 93 ? -4.454 11.096 14.728 1.00 96.81 93 ARG A C 1
ATOM 713 O O . ARG A 1 93 ? -4.069 9.968 14.417 1.00 96.81 93 ARG A O 1
ATOM 720 N N . PRO A 1 94 ? -3.972 12.194 14.113 1.00 96.88 94 PRO A N 1
ATOM 721 C CA . PRO A 1 94 ? -3.090 12.127 12.944 1.00 96.88 94 PRO A CA 1
ATOM 722 C C . PRO A 1 94 ? -1.802 11.333 13.202 1.00 96.88 94 PRO A C 1
ATOM 724 O O . PRO A 1 94 ? -1.415 10.525 12.365 1.00 96.88 94 PRO A O 1
ATOM 727 N N . SER A 1 95 ? -1.181 1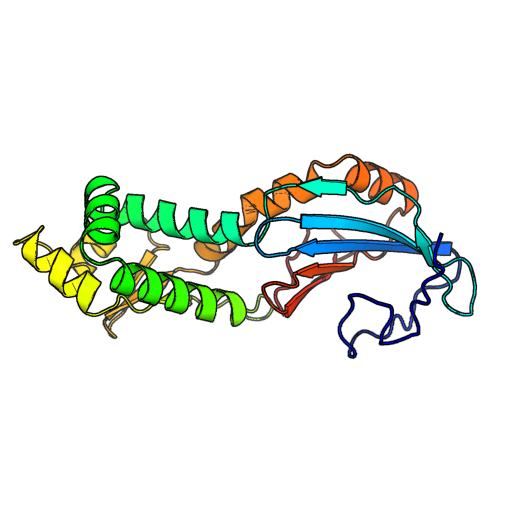1.469 14.380 1.00 97.50 95 SER A N 1
ATOM 728 C CA . SER A 1 95 ? 0.005 10.676 14.748 1.00 97.50 95 SER A CA 1
ATOM 729 C C . SER A 1 95 ? -0.284 9.174 14.787 1.00 97.50 95 SER A C 1
ATOM 731 O O . SER A 1 95 ? 0.502 8.388 14.281 1.00 97.50 95 SER A O 1
ATOM 733 N N . GLY A 1 96 ? -1.452 8.775 15.300 1.00 97.12 9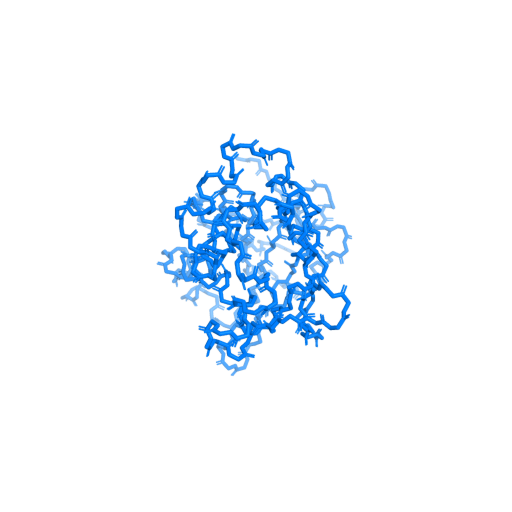6 GLY A N 1
ATOM 734 C CA . GLY A 1 96 ? -1.863 7.371 15.299 1.00 97.12 96 GLY A CA 1
ATOM 735 C C . GLY A 1 96 ? -2.093 6.826 13.893 1.00 97.12 96 GLY A C 1
ATOM 736 O O . GLY A 1 96 ? -1.820 5.660 13.629 1.00 97.12 96 GLY A O 1
ATOM 737 N N . PHE A 1 97 ? -2.575 7.663 12.975 1.00 97.69 97 PHE A N 1
ATOM 738 C CA . PHE A 1 97 ? -2.672 7.280 11.573 1.00 97.69 97 PHE A CA 1
ATOM 739 C C . PHE A 1 97 ? -1.291 7.127 10.923 1.00 97.69 97 PHE A C 1
ATOM 741 O O . PHE A 1 97 ? -1.061 6.145 10.225 1.00 97.69 97 PHE A O 1
ATOM 748 N N . ILE A 1 98 ? -0.352 8.032 11.211 1.00 96.62 98 ILE A N 1
ATOM 749 C CA . ILE A 1 98 ? 1.037 7.920 10.744 1.00 96.62 98 ILE A CA 1
ATOM 750 C C . ILE A 1 98 ? 1.684 6.629 11.261 1.00 96.62 98 ILE A C 1
ATOM 752 O O . ILE A 1 98 ? 2.266 5.895 10.469 1.00 96.62 98 ILE A O 1
ATOM 756 N N . ASP A 1 99 ? 1.525 6.295 12.544 1.00 97.38 99 ASP A N 1
ATOM 757 C CA . ASP A 1 99 ? 2.064 5.055 13.123 1.00 97.38 99 ASP A CA 1
ATOM 758 C C . ASP A 1 99 ? 1.511 3.803 12.423 1.00 97.38 99 ASP A C 1
ATOM 760 O O . ASP A 1 99 ? 2.246 2.847 12.166 1.00 97.38 99 ASP A O 1
ATOM 764 N N . LEU A 1 100 ? 0.218 3.814 12.077 1.00 97.44 100 LEU A N 1
ATOM 765 C CA . LEU A 1 100 ? -0.418 2.735 11.320 1.00 97.44 100 LEU A CA 1
ATOM 766 C C . LEU A 1 100 ? 0.193 2.596 9.919 1.00 97.44 100 LEU A C 1
ATOM 768 O O . LEU A 1 100 ? 0.501 1.482 9.495 1.00 97.44 100 LEU A O 1
ATOM 772 N N . MET A 1 101 ? 0.403 3.713 9.220 1.00 96.06 101 MET A N 1
ATOM 773 C CA . MET A 1 101 ? 1.016 3.704 7.890 1.00 96.06 101 MET A CA 1
ATOM 774 C C . MET A 1 101 ? 2.491 3.296 7.940 1.00 96.06 101 MET A C 1
ATOM 776 O O . MET A 1 101 ? 2.927 2.532 7.089 1.00 96.06 101 MET A O 1
ATOM 780 N N . ILE A 1 102 ? 3.245 3.687 8.973 1.00 94.00 102 ILE A N 1
ATOM 781 C CA . ILE A 1 102 ? 4.624 3.216 9.197 1.00 94.00 102 ILE A CA 1
ATOM 782 C C . ILE A 1 102 ? 4.651 1.701 9.434 1.00 94.00 102 ILE A C 1
ATOM 784 O O . ILE A 1 102 ? 5.514 1.002 8.898 1.00 94.00 102 ILE A O 1
ATOM 788 N N . ALA A 1 103 ? 3.706 1.173 10.218 1.00 94.62 103 ALA A N 1
ATOM 789 C CA . ALA A 1 103 ? 3.597 -0.264 10.447 1.00 94.62 103 ALA A CA 1
ATOM 790 C C . ALA A 1 103 ? 3.284 -1.021 9.147 1.00 94.62 103 ALA A C 1
ATOM 792 O O . ALA A 1 103 ? 3.863 -2.083 8.914 1.00 94.62 103 ALA A O 1
ATOM 793 N N . PHE A 1 104 ? 2.410 -0.478 8.296 1.00 94.06 104 PHE A N 1
ATOM 794 C CA . PHE A 1 104 ? 2.132 -1.032 6.971 1.00 94.06 104 PHE A CA 1
ATOM 795 C C . PHE A 1 104 ? 3.361 -0.976 6.056 1.00 94.06 104 PHE A C 1
ATOM 797 O O . PHE A 1 104 ? 3.780 -2.006 5.533 1.00 94.06 104 PHE A O 1
ATOM 804 N N . GLU A 1 105 ? 3.991 0.190 5.944 1.00 89.88 105 GLU A N 1
ATOM 805 C CA . GLU A 1 105 ? 5.192 0.442 5.145 1.00 89.88 105 GLU A CA 1
ATOM 806 C C . GLU A 1 105 ? 6.337 -0.510 5.515 1.00 89.88 105 GLU A C 1
ATOM 808 O O . GLU A 1 105 ? 6.980 -1.105 4.652 1.00 89.88 105 GLU A O 1
ATOM 813 N N . SER A 1 106 ? 6.557 -0.735 6.813 1.00 89.12 106 SER A N 1
ATOM 814 C CA . SER A 1 106 ? 7.550 -1.703 7.281 1.00 89.12 106 SER A CA 1
ATOM 815 C C . SER A 1 106 ? 7.253 -3.122 6.802 1.00 89.12 106 SER A C 1
ATOM 817 O O . SER A 1 106 ? 8.187 -3.866 6.518 1.00 89.12 106 SER A O 1
ATOM 819 N N . ARG A 1 107 ? 5.980 -3.527 6.728 1.00 88.38 107 ARG A N 1
ATOM 820 C CA . ARG A 1 107 ? 5.608 -4.856 6.222 1.00 88.38 107 ARG A CA 1
ATOM 821 C C . ARG A 1 107 ? 5.681 -4.937 4.713 1.00 88.38 107 ARG A C 1
ATOM 823 O O . ARG A 1 107 ? 6.019 -5.999 4.205 1.00 88.38 107 ARG A O 1
ATOM 830 N N . LYS A 1 108 ? 5.411 -3.827 4.032 1.00 85.38 108 LYS A N 1
ATOM 831 C CA . LYS A 1 108 ? 5.548 -3.707 2.587 1.00 85.38 108 LYS A CA 1
ATOM 832 C C . LYS A 1 108 ? 6.994 -3.940 2.150 1.00 85.38 108 LYS A C 1
ATOM 834 O O . LYS A 1 108 ? 7.227 -4.799 1.308 1.00 85.38 108 LYS A O 1
ATOM 839 N N . ARG A 1 109 ? 7.949 -3.296 2.829 1.00 81.00 109 ARG A N 1
ATOM 840 C CA . ARG A 1 109 ? 9.394 -3.467 2.592 1.00 81.00 109 ARG A CA 1
ATOM 841 C C . ARG A 1 109 ? 9.946 -4.850 2.933 1.00 81.00 109 ARG A C 1
ATOM 843 O O . ARG A 1 109 ? 10.932 -5.259 2.353 1.00 81.00 109 ARG A O 1
ATOM 850 N N . SER A 1 110 ? 9.350 -5.569 3.883 1.00 77.06 110 SER A N 1
ATOM 851 C CA . SER A 1 110 ? 9.820 -6.911 4.274 1.00 77.06 110 SER A CA 1
ATOM 852 C C . SER A 1 110 ? 9.051 -8.055 3.606 1.00 77.06 110 SER A C 1
ATOM 854 O O . SER A 1 110 ? 9.224 -9.211 3.998 1.00 77.06 110 SER A O 1
ATOM 856 N N . TYR A 1 111 ? 8.134 -7.759 2.683 1.00 76.00 111 TYR A N 1
ATOM 857 C CA . TYR A 1 111 ? 7.365 -8.790 2.000 1.00 76.00 111 TYR A CA 1
ATOM 858 C C . TYR A 1 111 ? 8.190 -9.402 0.874 1.00 76.00 111 TYR A C 1
ATOM 860 O O . TYR A 1 111 ? 8.602 -8.692 -0.035 1.00 76.00 111 TYR A O 1
ATOM 868 N N . SER A 1 112 ? 8.346 -10.724 0.910 1.00 68.19 112 SER A N 1
ATOM 869 C CA . SER A 1 112 ? 8.996 -11.476 -0.155 1.00 68.19 112 SER A CA 1
ATOM 870 C C . SER A 1 112 ? 8.014 -12.421 -0.848 1.00 68.19 112 SER A C 1
ATOM 872 O O . SER A 1 112 ? 7.056 -12.941 -0.262 1.00 68.19 112 SER A O 1
ATOM 874 N N . SER A 1 113 ? 8.228 -12.604 -2.140 1.00 64.00 113 SER A N 1
ATOM 875 C CA . SER A 1 113 ? 7.357 -13.331 -3.064 1.00 64.00 113 SER A CA 1
ATOM 876 C C . SER A 1 113 ? 7.750 -14.769 -3.259 1.00 64.00 113 SER A C 1
ATOM 878 O O . SER A 1 113 ? 6.901 -15.571 -3.653 1.00 64.00 113 SER A O 1
ATOM 880 N N . ASP A 1 114 ? 9.022 -15.066 -3.006 1.00 65.69 114 ASP A N 1
ATOM 881 C CA . ASP A 1 114 ? 9.587 -16.401 -3.062 1.00 65.69 114 ASP A CA 1
ATOM 882 C C . ASP A 1 114 ? 8.926 -17.276 -1.983 1.00 65.69 114 ASP A C 1
ATOM 884 O O . ASP A 1 114 ? 8.659 -18.462 -2.179 1.00 65.69 114 ASP A O 1
ATOM 888 N N . ARG A 1 115 ? 8.586 -16.649 -0.854 1.00 70.75 115 ARG A N 1
ATOM 889 C CA . ARG A 1 115 ? 7.988 -17.229 0.344 1.00 70.75 115 ARG A CA 1
ATOM 890 C C . ARG A 1 115 ? 6.823 -16.350 0.790 1.00 70.75 115 ARG A C 1
ATOM 892 O O . ARG A 1 115 ? 6.888 -15.704 1.842 1.00 70.75 115 ARG A O 1
ATOM 899 N N . PRO A 1 116 ? 5.723 -16.342 0.014 1.00 75.94 116 PRO A N 1
ATOM 900 C CA . PRO A 1 116 ? 4.591 -15.486 0.300 1.00 75.94 116 PRO A CA 1
ATOM 901 C C . PRO A 1 116 ? 3.982 -15.906 1.636 1.00 75.94 116 PRO A C 1
ATOM 903 O O . PRO A 1 116 ? 3.452 -17.007 1.791 1.00 75.94 116 PRO A O 1
ATOM 906 N N . SER A 1 117 ? 4.047 -15.006 2.609 1.00 85.81 117 SER A N 1
ATOM 907 C CA . SER A 1 117 ? 3.487 -15.215 3.939 1.00 85.81 117 SER A CA 1
ATOM 908 C C . SER A 1 117 ? 2.455 -14.142 4.254 1.00 85.81 117 SER A C 1
ATOM 910 O O . SER A 1 117 ? 2.475 -13.039 3.708 1.00 85.81 117 SER A O 1
ATOM 912 N N . ALA A 1 118 ? 1.492 -14.493 5.101 1.00 90.75 118 ALA A N 1
ATOM 913 C CA . ALA A 1 118 ? 0.495 -13.533 5.537 1.00 90.75 118 ALA A CA 1
ATOM 914 C C . ALA A 1 118 ? 1.145 -12.449 6.401 1.00 90.75 118 ALA A C 1
ATOM 916 O O . ALA A 1 118 ? 1.926 -12.734 7.314 1.00 90.75 118 ALA A O 1
ATOM 917 N N . ILE A 1 119 ? 0.759 -11.212 6.134 1.00 91.25 119 ILE A N 1
ATOM 918 C CA . ILE A 1 119 ? 1.312 -10.022 6.757 1.00 91.25 119 ILE A CA 1
ATOM 919 C C . ILE A 1 119 ? 0.505 -9.688 8.000 1.00 91.25 119 ILE A C 1
ATOM 921 O O . ILE A 1 119 ? -0.720 -9.647 7.952 1.00 91.25 119 ILE A O 1
ATOM 925 N N . ASN A 1 120 ? 1.194 -9.412 9.106 1.00 94.56 120 ASN A N 1
ATOM 926 C CA . ASN A 1 120 ? 0.570 -8.946 10.338 1.00 94.56 120 ASN A CA 1
ATOM 927 C C . ASN A 1 120 ? 0.910 -7.466 10.568 1.00 94.56 120 ASN A C 1
ATOM 929 O O . ASN A 1 120 ? 2.082 -7.103 10.700 1.00 94.56 120 ASN A O 1
ATOM 933 N N . ILE A 1 121 ? -0.118 -6.628 10.649 1.00 95.94 121 ILE A N 1
ATOM 934 C CA . ILE A 1 121 ? -0.023 -5.184 10.861 1.00 95.94 121 ILE A CA 1
ATOM 935 C C . ILE A 1 121 ? -0.585 -4.879 12.244 1.00 95.94 121 ILE A C 1
ATOM 937 O O . ILE A 1 121 ? -1.702 -5.274 12.585 1.00 95.94 121 ILE A O 1
ATOM 941 N N . SER A 1 122 ? 0.206 -4.183 13.055 1.00 94.75 122 SER A N 1
ATOM 942 C CA . SER A 1 122 ? -0.247 -3.721 14.363 1.00 94.75 122 SER A CA 1
ATOM 943 C C . SER A 1 122 ? -1.161 -2.517 14.195 1.00 94.75 122 SER A C 1
ATOM 945 O O . SER A 1 122 ? -0.789 -1.552 13.528 1.00 94.75 122 SER A O 1
ATOM 947 N N . LEU A 1 123 ? -2.340 -2.561 14.817 1.00 95.12 123 LEU A N 1
ATOM 948 C CA . LEU A 1 123 ? -3.151 -1.362 14.981 1.00 95.12 123 LEU A CA 1
ATOM 949 C C . LEU A 1 123 ? -2.620 -0.592 16.198 1.00 95.12 123 LEU A C 1
ATOM 951 O O . LEU A 1 123 ? -2.552 -1.167 17.288 1.00 95.12 123 LEU A O 1
ATOM 955 N N . PRO A 1 124 ? -2.242 0.689 16.054 1.00 95.44 124 PRO A N 1
ATOM 956 C CA . PRO A 1 124 ? -1.675 1.447 17.159 1.00 95.44 124 PRO A CA 1
ATOM 957 C C . PRO A 1 124 ? -2.690 1.601 18.294 1.00 95.44 124 PRO A C 1
ATOM 959 O O . PRO A 1 124 ? -3.902 1.634 18.071 1.00 95.44 124 PRO A O 1
ATOM 962 N N . TYR A 1 125 ? -2.201 1.739 19.530 1.00 93.69 125 TYR A N 1
ATOM 963 C CA . TYR A 1 125 ? -3.064 1.882 20.709 1.00 93.69 125 TYR A CA 1
ATOM 964 C C . TYR A 1 125 ? -4.098 3.005 20.535 1.00 93.69 125 TYR A C 1
ATOM 966 O O . TYR A 1 125 ? -5.275 2.816 20.836 1.00 93.69 125 TYR A O 1
ATOM 974 N N . SER A 1 126 ? -3.676 4.136 19.962 1.00 95.00 126 SER A N 1
ATOM 975 C CA . SER A 1 126 ? -4.537 5.283 19.665 1.00 95.00 126 SER A CA 1
ATOM 976 C C . SER A 1 126 ? -5.691 4.944 18.715 1.00 95.00 126 SER A C 1
ATOM 978 O O . SER A 1 126 ? -6.778 5.495 18.875 1.00 95.00 126 SER A O 1
ATOM 980 N N . PHE A 1 127 ? -5.498 4.018 17.768 1.00 95.38 127 PHE A N 1
ATOM 981 C CA . PHE A 1 127 ? -6.564 3.500 16.907 1.00 95.38 127 PHE A CA 1
ATOM 982 C C . PHE A 1 127 ? -7.562 2.674 17.714 1.00 95.38 127 PHE A C 1
ATOM 984 O O . PHE A 1 127 ? -8.766 2.912 17.644 1.00 95.38 127 PHE A O 1
ATOM 991 N N . ILE A 1 128 ? -7.069 1.720 18.508 1.00 92.81 128 ILE A N 1
ATOM 992 C CA . ILE A 1 128 ? -7.910 0.809 19.298 1.00 92.81 128 ILE A CA 1
ATOM 993 C C . ILE A 1 128 ? -8.729 1.593 20.332 1.00 92.81 128 ILE A C 1
ATOM 995 O O . ILE A 1 128 ? -9.925 1.350 20.497 1.00 92.81 128 ILE A O 1
ATOM 999 N N . GLU A 1 129 ? -8.102 2.549 21.015 1.00 93.00 129 GLU A N 1
ATOM 1000 C CA . GLU A 1 129 ? -8.755 3.452 21.962 1.00 93.00 129 GLU A CA 1
ATOM 1001 C C . GLU A 1 129 ? -9.821 4.312 21.266 1.00 93.00 129 GLU A C 1
ATOM 1003 O O . GLU A 1 129 ? -10.968 4.373 21.716 1.00 93.00 129 GLU A O 1
ATOM 1008 N N . PHE A 1 130 ? -9.479 4.931 20.131 1.00 93.69 130 PHE A N 1
ATOM 1009 C CA . PHE A 1 130 ? -10.417 5.750 19.364 1.00 93.69 130 PHE A CA 1
ATOM 1010 C C . PHE A 1 130 ? -11.613 4.932 18.861 1.00 93.69 130 PHE A C 1
ATOM 1012 O O . PHE A 1 130 ? -12.751 5.403 18.935 1.00 93.69 130 PHE A O 1
ATOM 1019 N N . PHE A 1 131 ? -11.374 3.692 18.426 1.00 92.00 131 PHE A N 1
ATOM 1020 C CA . PHE A 1 131 ? -12.411 2.751 18.011 1.00 92.00 131 PHE A CA 1
ATOM 1021 C C . PHE A 1 131 ? -13.394 2.452 19.146 1.00 92.00 131 PHE A C 1
ATOM 1023 O O . PHE A 1 131 ? -14.602 2.612 18.965 1.00 92.00 131 PHE A O 1
ATOM 1030 N N . LYS A 1 132 ? -12.895 2.106 20.340 1.00 89.38 132 LYS A N 1
ATOM 1031 C CA . LYS A 1 132 ? -13.731 1.814 21.520 1.00 89.38 132 LYS A CA 1
ATOM 1032 C C . LYS A 1 132 ? -14.631 2.989 21.908 1.00 89.38 132 LYS A C 1
ATOM 1034 O O . LYS A 1 132 ? -15.804 2.784 22.211 1.00 89.38 132 LYS A O 1
ATOM 1039 N N . ASN A 1 133 ? -14.107 4.212 21.841 1.00 87.31 133 ASN A N 1
ATOM 1040 C CA . ASN A 1 133 ? -14.855 5.416 22.210 1.00 87.31 133 ASN A CA 1
ATOM 1041 C C . ASN A 1 133 ? -15.968 5.771 21.204 1.00 87.31 133 ASN A C 1
ATOM 1043 O O . ASN A 1 133 ? -16.965 6.371 21.594 1.00 87.31 133 ASN A O 1
ATOM 1047 N N . HIS A 1 134 ? -15.831 5.385 19.929 1.00 83.62 134 HIS A N 1
ATOM 1048 C CA . HIS A 1 134 ? -16.816 5.681 18.875 1.00 83.62 134 HIS A CA 1
ATOM 1049 C C . HIS A 1 134 ? -17.766 4.515 18.567 1.00 83.62 134 HIS A C 1
ATOM 1051 O O . HIS A 1 134 ? -18.843 4.719 18.005 1.00 83.62 134 HIS A O 1
ATOM 1057 N N . LYS A 1 135 ? -17.383 3.281 18.905 1.00 75.06 135 LYS A N 1
ATOM 1058 C CA . LYS A 1 135 ? -18.139 2.053 18.627 1.00 75.06 135 LYS A CA 1
ATOM 1059 C C . LYS A 1 135 ? -18.224 1.215 19.901 1.00 75.06 135 LYS A C 1
ATOM 1061 O O . LYS A 1 135 ? -17.581 0.182 20.035 1.00 75.06 135 LYS A O 1
ATOM 1066 N N . THR A 1 136 ? -19.068 1.653 20.832 1.00 67.69 136 THR A N 1
ATOM 1067 C CA . THR A 1 136 ? -19.121 1.160 22.224 1.00 67.69 136 THR A CA 1
ATOM 1068 C C . THR A 1 136 ? -19.447 -0.328 22.403 1.00 67.69 136 THR A C 1
ATOM 1070 O O . THR A 1 136 ? -19.252 -0.856 23.494 1.00 67.69 136 THR A O 1
ATOM 1073 N N . LYS A 1 137 ? -19.937 -1.021 21.366 1.00 77.44 137 LYS A N 1
ATOM 1074 C CA . LYS A 1 137 ? -20.317 -2.445 21.434 1.00 77.44 137 LYS A CA 1
ATOM 1075 C C . LYS A 1 137 ? -19.416 -3.390 20.639 1.00 77.44 137 LYS A C 1
ATOM 1077 O O . LYS A 1 137 ? -19.570 -4.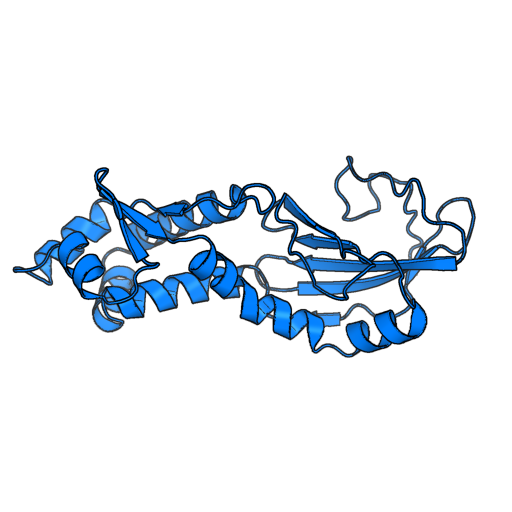597 20.780 1.00 77.44 137 LYS A O 1
ATOM 1082 N N . ASN A 1 138 ? -18.494 -2.864 19.832 1.00 85.06 138 ASN A N 1
ATOM 1083 C CA . ASN A 1 138 ? -17.678 -3.673 18.929 1.00 85.06 138 ASN A CA 1
ATOM 1084 C C . ASN A 1 138 ? -16.192 -3.523 19.262 1.00 85.06 138 ASN A C 1
ATOM 1086 O O . ASN A 1 138 ? -15.734 -2.481 19.728 1.00 85.06 138 ASN A O 1
ATOM 1090 N N . THR A 1 139 ? -15.424 -4.563 18.970 1.00 88.56 139 THR A N 1
ATOM 1091 C CA . THR A 1 139 ? -13.957 -4.540 18.958 1.00 88.56 139 THR A CA 1
ATOM 1092 C C . THR A 1 139 ? -13.447 -4.577 17.514 1.00 88.56 139 THR A C 1
ATOM 1094 O O . THR A 1 139 ? -14.172 -5.060 16.637 1.00 88.56 139 THR A O 1
ATOM 1097 N N . PRO A 1 140 ? -12.207 -4.126 17.239 1.00 89.00 140 PRO A N 1
ATOM 1098 C CA . PRO A 1 140 ? -11.591 -4.310 15.924 1.00 89.00 140 PRO A CA 1
ATOM 1099 C C . PRO A 1 140 ? -11.645 -5.768 15.450 1.00 89.00 140 PRO A C 1
ATOM 1101 O O . PRO A 1 140 ? -12.018 -6.025 14.311 1.00 89.00 140 PRO A O 1
ATOM 1104 N N . GLU A 1 141 ? -11.389 -6.712 16.360 1.00 91.06 141 GLU A N 1
ATOM 1105 C CA . GLU A 1 141 ? -11.541 -8.149 16.126 1.00 91.06 141 GLU A CA 1
ATOM 1106 C C . GLU A 1 141 ? -12.940 -8.512 15.616 1.00 91.06 141 GLU A C 1
ATOM 1108 O O . GLU A 1 141 ? -13.062 -9.120 14.556 1.00 91.06 141 GLU A O 1
ATOM 1113 N N . SER A 1 142 ? -13.995 -8.096 16.326 1.00 90.06 142 SER A N 1
ATOM 1114 C CA . SER A 1 142 ? -15.375 -8.420 15.945 1.00 90.06 142 SER A CA 1
ATOM 1115 C C . SER A 1 142 ? -15.770 -7.825 14.592 1.00 90.06 142 SER A C 1
ATOM 1117 O O . SER A 1 142 ? -16.531 -8.437 13.851 1.00 90.06 142 SER A O 1
ATOM 1119 N N . ILE A 1 143 ? -15.254 -6.642 14.241 1.00 91.31 143 ILE A N 1
ATOM 1120 C CA . ILE A 1 143 ? -15.519 -6.032 12.935 1.00 91.31 143 ILE A CA 1
ATOM 1121 C C . ILE A 1 143 ? -14.820 -6.810 11.830 1.00 91.31 143 ILE A C 1
ATOM 1123 O O . ILE A 1 143 ? -15.448 -7.122 10.826 1.00 91.31 143 ILE A O 1
ATOM 1127 N N . ILE A 1 144 ? -13.549 -7.159 12.028 1.00 90.75 144 ILE A N 1
ATOM 1128 C CA . ILE A 1 144 ? -12.778 -7.920 11.044 1.00 90.75 144 ILE A CA 1
ATOM 1129 C C . ILE A 1 144 ? -13.379 -9.314 10.845 1.00 90.75 144 ILE A C 1
ATOM 1131 O O . ILE A 1 144 ? -13.551 -9.742 9.710 1.00 90.75 144 ILE A O 1
ATOM 1135 N N . GLN A 1 145 ? -13.777 -9.996 11.921 1.00 87.94 145 GLN A N 1
ATOM 1136 C CA . GLN A 1 145 ? -14.448 -11.299 11.838 1.00 87.94 145 GLN A CA 1
ATOM 1137 C C . GLN A 1 145 ? -15.777 -11.225 11.070 1.00 87.94 145 GLN A C 1
ATOM 1139 O O . GLN A 1 145 ? -16.113 -12.149 10.336 1.00 87.94 145 GLN A O 1
ATOM 1144 N N . ASN A 1 146 ? -16.508 -10.114 11.196 1.00 86.94 146 ASN A N 1
ATOM 1145 C CA . ASN A 1 146 ? -17.772 -9.888 10.494 1.00 86.94 146 ASN A CA 1
ATOM 1146 C C . ASN A 1 146 ? -17.607 -9.237 9.107 1.00 86.94 146 ASN A C 1
ATOM 1148 O O . ASN A 1 146 ? -18.605 -9.051 8.414 1.00 86.94 146 ASN A O 1
ATOM 1152 N N . HIS A 1 147 ? -16.385 -8.883 8.689 1.00 86.81 147 HIS A N 1
ATOM 1153 C CA . HIS A 1 147 ? -16.124 -8.214 7.409 1.00 86.81 147 HIS A CA 1
ATOM 1154 C C . HIS A 1 147 ? -16.478 -9.102 6.204 1.00 86.81 147 HIS A C 1
ATOM 1156 O O . HIS A 1 147 ? -16.842 -8.597 5.145 1.00 86.81 147 HIS A O 1
ATOM 1162 N N . GLY A 1 148 ? -16.413 -10.425 6.378 1.00 82.12 148 GLY A N 1
ATOM 1163 C CA . GLY A 1 148 ? -16.815 -11.410 5.371 1.00 82.12 148 GLY A CA 1
ATOM 1164 C C . GLY A 1 148 ? -15.717 -11.806 4.380 1.00 82.12 148 GLY A C 1
ATOM 1165 O O . GLY A 1 148 ? -15.893 -12.789 3.665 1.00 82.12 148 GLY A O 1
ATOM 1166 N N . ASP A 1 149 ? -14.575 -11.112 4.364 1.00 89.50 149 ASP A N 1
ATOM 1167 C CA . ASP A 1 149 ? -13.405 -11.526 3.584 1.00 89.50 149 ASP A CA 1
ATOM 1168 C C . ASP A 1 149 ? -12.527 -12.497 4.386 1.00 89.50 149 ASP A C 1
ATOM 1170 O O . ASP A 1 149 ? -11.880 -12.120 5.361 1.00 89.50 149 ASP A O 1
ATOM 1174 N N . THR A 1 150 ? -12.453 -13.754 3.946 1.00 88.75 150 THR A N 1
ATOM 1175 C CA . THR A 1 150 ? -11.628 -14.799 4.577 1.00 88.75 150 THR A CA 1
ATOM 1176 C C . THR A 1 150 ? -10.124 -14.526 4.501 1.00 88.75 150 THR A C 1
ATOM 1178 O O . THR A 1 150 ? -9.339 -15.162 5.206 1.00 88.75 150 THR A O 1
ATOM 1181 N N . ASN A 1 151 ? -9.697 -13.606 3.634 1.00 93.31 151 ASN A N 1
ATOM 1182 C CA . ASN A 1 151 ? -8.299 -13.219 3.480 1.00 93.31 151 ASN A CA 1
ATOM 1183 C C . ASN A 1 151 ? -7.861 -12.129 4.467 1.00 93.31 151 ASN A C 1
ATOM 1185 O O . ASN A 1 151 ? -6.669 -11.815 4.542 1.00 93.31 151 ASN A O 1
ATOM 1189 N N . VAL A 1 152 ? -8.801 -11.578 5.233 1.00 95.06 152 VAL A N 1
ATOM 1190 C CA . VAL A 1 152 ? -8.558 -10.599 6.287 1.00 95.06 152 VAL A CA 1
ATOM 1191 C C . VAL A 1 152 ? -8.976 -11.229 7.607 1.00 95.06 152 VAL A C 1
ATOM 1193 O O . VAL A 1 152 ? -10.104 -11.676 7.776 1.00 95.06 152 VAL A O 1
ATOM 1196 N N . SER A 1 153 ? -8.065 -11.294 8.570 1.00 94.69 153 SER A N 1
ATOM 1197 C CA . SER A 1 153 ? -8.379 -11.856 9.884 1.00 94.69 153 SER A CA 1
ATOM 1198 C C . SER A 1 153 ? -7.729 -11.074 11.012 1.00 94.69 153 SER A C 1
ATOM 1200 O O . SER A 1 153 ? -6.831 -10.259 10.806 1.00 94.69 153 SER A O 1
ATOM 1202 N N . TRP A 1 154 ? -8.211 -11.315 12.224 1.00 94.12 154 TRP A N 1
ATOM 1203 C CA . TRP A 1 154 ? -7.590 -10.838 13.448 1.00 94.12 154 TRP A CA 1
ATOM 1204 C C . TRP A 1 154 ? -6.850 -12.004 14.090 1.00 94.12 154 TRP A C 1
ATOM 1206 O O . TRP A 1 154 ? -7.449 -13.053 14.330 1.00 94.12 154 TRP A O 1
ATOM 1216 N N . ASN A 1 155 ? -5.546 -11.863 14.315 1.00 91.75 155 ASN A N 1
ATOM 1217 C CA . ASN A 1 155 ? -4.766 -12.947 14.905 1.00 91.75 155 ASN A CA 1
ATOM 1218 C C . ASN A 1 155 ? -4.826 -12.922 16.445 1.00 91.75 155 ASN A C 1
ATOM 1220 O O . ASN A 1 155 ? -5.197 -11.924 17.062 1.00 91.75 155 ASN A O 1
ATOM 1224 N N . SER A 1 156 ? -4.402 -14.017 17.080 1.00 87.88 156 SER A N 1
ATOM 1225 C CA . SER A 1 156 ? -4.402 -14.157 18.545 1.00 87.88 156 SER A CA 1
ATOM 1226 C C . SER A 1 156 ? -3.478 -13.176 19.278 1.00 87.88 156 SER A C 1
ATOM 1228 O O . SER A 1 156 ? -3.601 -13.009 20.487 1.00 87.88 156 SER A O 1
ATOM 1230 N N . GLN A 1 157 ? -2.562 -12.517 18.563 1.00 90.12 157 GLN A N 1
ATOM 1231 C CA . GLN A 1 157 ? -1.663 -11.494 19.102 1.00 90.12 157 GLN A CA 1
ATOM 1232 C C . GLN A 1 157 ? -2.258 -10.079 19.013 1.00 90.12 157 GLN A C 1
ATOM 1234 O O . GLN A 1 157 ? -1.596 -9.121 19.405 1.00 90.12 157 GLN A O 1
ATOM 1239 N N . GLY A 1 158 ? -3.482 -9.927 18.499 1.00 90.06 158 GLY A N 1
ATOM 1240 C CA . GLY A 1 158 ? -4.133 -8.626 18.369 1.00 90.06 158 GLY A CA 1
ATOM 1241 C C . GLY A 1 158 ? -3.699 -7.827 17.140 1.00 90.06 158 GLY A C 1
ATOM 1242 O O . GLY A 1 158 ? -3.683 -6.599 17.192 1.00 90.06 158 GLY A O 1
ATOM 1243 N N . LEU A 1 159 ? -3.303 -8.501 16.057 1.00 94.31 159 LEU A N 1
ATOM 1244 C CA . LEU A 1 159 ? -2.839 -7.867 14.821 1.00 94.31 159 LEU A CA 1
ATOM 1245 C C . LEU A 1 159 ? -3.820 -8.114 13.672 1.00 94.31 159 LEU A C 1
ATOM 1247 O O . LEU A 1 159 ? -4.395 -9.201 13.546 1.00 94.31 159 LEU A O 1
ATOM 1251 N N . LEU A 1 160 ? -3.937 -7.121 12.788 1.00 96.19 160 LEU A N 1
ATOM 1252 C CA . LEU A 1 160 ? -4.605 -7.261 11.499 1.00 96.19 160 LEU A CA 1
ATOM 1253 C C . LEU A 1 160 ? -3.750 -8.160 10.602 1.00 96.19 160 LEU A C 1
ATOM 1255 O O . LEU A 1 160 ? -2.611 -7.819 10.286 1.00 96.19 160 LEU A O 1
ATOM 1259 N N . ARG A 1 161 ? -4.292 -9.303 10.191 1.00 95.56 161 ARG A N 1
ATOM 1260 C CA . ARG A 1 161 ? -3.615 -10.291 9.351 1.00 95.56 161 ARG A CA 1
ATOM 1261 C C . ARG A 1 161 ? -4.195 -10.285 7.943 1.00 95.56 161 ARG A C 1
ATOM 1263 O O . ARG A 1 161 ? -5.379 -10.561 7.766 1.00 95.56 161 ARG A O 1
ATOM 1270 N N . LEU A 1 162 ? -3.345 -10.029 6.954 1.00 95.06 162 LEU A N 1
ATOM 1271 C CA . LEU A 1 162 ? -3.682 -10.021 5.531 1.00 95.06 162 LEU A CA 1
ATOM 1272 C C . LEU A 1 162 ? -3.031 -11.216 4.839 1.00 95.06 162 LEU A C 1
ATOM 1274 O O . LEU A 1 162 ? -1.820 -11.416 4.952 1.00 95.06 162 LEU A O 1
ATOM 1278 N N . GLN A 1 163 ? -3.815 -12.015 4.118 1.00 93.12 163 GLN A N 1
ATOM 1279 C CA . GLN A 1 163 ? -3.263 -13.087 3.291 1.00 93.12 163 GLN A CA 1
ATOM 1280 C C . GLN A 1 163 ? -2.473 -12.519 2.099 1.00 93.12 163 GLN A C 1
ATOM 1282 O O . GLN A 1 163 ? -2.769 -11.414 1.632 1.00 93.12 163 GLN A O 1
ATOM 1287 N N . PRO A 1 164 ? -1.506 -13.284 1.552 1.00 87.94 164 PRO A N 1
ATOM 1288 C CA . PRO A 1 164 ? -0.722 -12.864 0.391 1.00 87.94 164 PRO A CA 1
ATOM 1289 C C . PRO A 1 164 ? -1.558 -12.391 -0.804 1.00 87.94 164 PRO A C 1
ATOM 1291 O O . PRO A 1 164 ? -1.139 -11.489 -1.517 1.00 87.94 164 PRO A O 1
ATOM 1294 N N . SER A 1 165 ? -2.735 -12.983 -1.026 1.00 87.38 165 SER A N 1
ATOM 1295 C CA . SER A 1 165 ? -3.661 -12.617 -2.107 1.00 87.38 165 SER A CA 1
ATOM 1296 C C . SER A 1 165 ? -4.112 -11.155 -2.024 1.00 87.38 165 SER A C 1
ATOM 1298 O O . SER A 1 165 ? -4.006 -10.425 -3.008 1.00 87.38 165 SER A O 1
ATOM 1300 N N . ILE A 1 166 ? -4.558 -10.709 -0.846 1.00 90.06 166 ILE A N 1
ATOM 1301 C CA . ILE A 1 166 ? -4.982 -9.322 -0.608 1.00 90.06 166 ILE A CA 1
ATOM 1302 C C . ILE A 1 166 ? -3.801 -8.380 -0.735 1.00 90.06 166 ILE A C 1
ATOM 1304 O O . ILE A 1 166 ? -3.902 -7.354 -1.400 1.00 90.06 166 ILE A O 1
ATOM 1308 N N . PHE A 1 167 ? -2.661 -8.749 -0.157 1.00 86.50 167 PHE A N 1
ATOM 1309 C CA . PHE A 1 167 ? -1.489 -7.893 -0.224 1.00 86.50 167 PHE A CA 1
ATOM 1310 C C . PHE A 1 167 ? -1.008 -7.680 -1.666 1.00 86.50 167 PHE A C 1
ATOM 1312 O O . PHE A 1 167 ? -0.780 -6.546 -2.072 1.00 86.50 167 PHE A O 1
ATOM 1319 N N . LYS A 1 168 ? -0.961 -8.744 -2.478 1.00 83.19 168 LYS A N 1
ATOM 1320 C CA . LYS A 1 168 ? -0.652 -8.649 -3.915 1.00 83.19 168 LYS A CA 1
ATOM 1321 C C . LYS A 1 168 ? -1.651 -7.766 -4.665 1.00 83.19 168 LYS A C 1
ATOM 1323 O O . LYS A 1 168 ? -1.244 -7.004 -5.538 1.00 83.19 168 LYS A O 1
ATOM 1328 N N . SER A 1 169 ? -2.934 -7.809 -4.295 1.00 86.69 169 SER A N 1
ATOM 1329 C CA . SER A 1 169 ? -3.967 -6.982 -4.933 1.00 86.69 169 SER A CA 1
ATOM 1330 C C . SER A 1 169 ? -3.716 -5.475 -4.792 1.00 86.69 169 SER A C 1
ATOM 1332 O O . SER A 1 169 ? -4.142 -4.709 -5.653 1.00 86.69 169 SER A O 1
ATOM 1334 N N . PHE A 1 170 ? -2.970 -5.035 -3.770 1.00 87.88 170 PHE A N 1
ATOM 1335 C CA . PHE A 1 170 ? -2.634 -3.618 -3.594 1.00 87.88 170 PHE A CA 1
ATOM 1336 C C . PHE A 1 170 ? -1.716 -3.079 -4.696 1.00 87.88 170 PHE A C 1
ATOM 1338 O O . PHE A 1 170 ? -1.778 -1.896 -5.016 1.00 87.88 170 PHE A O 1
ATOM 1345 N N . PHE A 1 171 ? -0.907 -3.945 -5.309 1.00 82.44 171 PHE A N 1
ATOM 1346 C CA . PHE A 1 171 ? 0.028 -3.586 -6.379 1.00 82.44 171 PHE A CA 1
ATOM 1347 C C . PHE A 1 171 ? -0.597 -3.693 -7.769 1.00 82.44 171 PHE A C 1
ATOM 1349 O O . PHE A 1 171 ? -0.053 -3.156 -8.731 1.00 82.44 171 PHE A O 1
ATOM 1356 N N . GLN A 1 172 ? -1.742 -4.371 -7.880 1.00 80.38 172 GLN A N 1
ATOM 1357 C CA . GLN A 1 172 ? -2.356 -4.715 -9.158 1.00 80.38 172 GLN A CA 1
ATOM 1358 C C . GLN A 1 172 ? -2.600 -3.480 -10.031 1.00 80.38 172 GLN A C 1
ATOM 1360 O O . GLN A 1 172 ? -2.274 -3.496 -11.212 1.00 80.38 172 GLN A O 1
ATOM 1365 N N . HIS A 1 173 ? -3.080 -2.382 -9.440 1.00 81.12 173 HIS A N 1
ATOM 1366 C CA . HIS A 1 173 ? -3.318 -1.144 -10.181 1.00 81.12 173 HIS A CA 1
ATOM 1367 C C . HIS A 1 173 ? -2.032 -0.549 -10.774 1.00 81.12 173 HIS A C 1
ATOM 1369 O O . HIS A 1 173 ? -2.007 -0.181 -11.948 1.00 81.12 173 HIS A O 1
ATOM 1375 N N . SER A 1 174 ? -0.959 -0.470 -9.981 1.00 79.12 174 SER A N 1
ATOM 1376 C CA . SER A 1 174 ? 0.341 0.026 -10.446 1.00 79.12 174 SER A CA 1
ATOM 1377 C C . SER A 1 174 ? 0.889 -0.847 -11.573 1.00 79.12 174 SER A C 1
ATOM 1379 O O . SER A 1 174 ? 1.359 -0.328 -12.581 1.00 79.12 174 SER A O 1
ATOM 1381 N N . LEU A 1 175 ? 0.773 -2.169 -11.436 1.00 76.38 175 LEU A N 1
ATOM 1382 C CA . LEU A 1 175 ? 1.251 -3.132 -12.429 1.00 76.38 175 LEU A CA 1
ATOM 1383 C C . LEU A 1 175 ? 0.469 -3.057 -13.738 1.00 76.38 175 LEU A C 1
ATOM 1385 O O . LEU A 1 175 ? 1.073 -2.999 -14.805 1.00 76.38 175 LEU A O 1
ATOM 1389 N N . GLU A 1 176 ? -0.859 -3.000 -13.670 1.00 78.75 176 GLU A N 1
ATOM 1390 C CA . GLU A 1 176 ? -1.710 -2.813 -14.848 1.00 78.75 176 GLU A CA 1
ATOM 1391 C C . GLU A 1 176 ? -1.335 -1.528 -15.587 1.00 78.75 176 GLU A C 1
ATOM 1393 O O . GLU A 1 176 ? -1.163 -1.545 -16.804 1.00 78.75 176 GLU A O 1
ATOM 1398 N N . LYS A 1 177 ? -1.107 -0.427 -14.859 1.00 80.00 177 LYS A N 1
ATOM 1399 C CA . LYS A 1 177 ? -0.705 0.848 -15.464 1.00 80.00 177 LYS A CA 1
ATOM 1400 C C . LYS A 1 177 ? 0.674 0.812 -16.108 1.00 80.00 177 LYS A C 1
ATOM 1402 O O . LYS A 1 177 ? 0.865 1.507 -17.100 1.00 80.00 177 LYS A O 1
ATOM 1407 N N . ILE A 1 178 ? 1.606 0.019 -15.581 1.00 74.25 178 ILE A N 1
ATOM 1408 C CA . ILE A 1 178 ? 2.923 -0.214 -16.193 1.00 74.25 178 ILE A CA 1
ATOM 1409 C C . ILE A 1 178 ? 2.775 -1.022 -17.492 1.00 74.25 178 ILE A C 1
ATOM 1411 O O . ILE A 1 178 ? 3.357 -0.651 -18.509 1.00 74.25 178 ILE A O 1
ATOM 1415 N N . ILE A 1 179 ? 1.957 -2.079 -17.477 1.00 71.50 179 ILE A N 1
ATOM 1416 C CA . ILE A 1 179 ? 1.751 -2.988 -18.619 1.00 71.50 179 ILE A CA 1
ATOM 1417 C C . ILE A 1 179 ? 0.970 -2.318 -19.759 1.00 71.50 179 ILE A C 1
ATOM 1419 O O . ILE A 1 179 ? 1.259 -2.550 -20.929 1.00 71.50 179 ILE A O 1
ATOM 1423 N N . GLU A 1 180 ? -0.010 -1.468 -19.447 1.00 74.31 180 GLU A N 1
ATOM 1424 C CA . GLU A 1 180 ? -0.837 -0.765 -20.441 1.00 74.31 180 GLU A CA 1
ATOM 1425 C C . GLU A 1 180 ? -0.066 0.288 -21.260 1.00 74.31 180 GLU A C 1
ATOM 1427 O O . GLU A 1 180 ? -0.620 0.869 -22.198 1.00 74.31 180 GLU A O 1
ATOM 1432 N N . ARG A 1 181 ? 1.195 0.588 -20.925 1.00 72.25 181 ARG A N 1
ATOM 1433 C CA . ARG A 1 181 ? 1.937 1.658 -21.601 1.00 72.25 181 ARG A CA 1
ATOM 1434 C C . ARG A 1 181 ? 2.446 1.256 -22.971 1.00 72.25 181 ARG A C 1
ATOM 1436 O O . ARG A 1 181 ? 2.830 0.124 -23.232 1.00 72.25 181 ARG A O 1
ATOM 1443 N N . GLN A 1 182 ? 2.563 2.257 -23.834 1.00 63.06 182 GLN A N 1
ATOM 1444 C CA . GLN A 1 182 ? 3.092 2.075 -25.178 1.00 63.06 182 GLN A CA 1
ATOM 1445 C C . GLN A 1 182 ? 4.544 1.567 -25.176 1.00 63.06 182 GLN A C 1
ATOM 1447 O O . GLN A 1 182 ? 4.885 0.719 -25.997 1.00 63.06 182 GLN A O 1
ATOM 1452 N N . ASP A 1 183 ? 5.373 2.018 -24.230 1.00 68.44 183 ASP A N 1
ATOM 1453 C CA . ASP A 1 183 ? 6.773 1.582 -24.111 1.00 68.44 183 ASP A CA 1
ATOM 1454 C C . ASP A 1 183 ? 6.884 0.083 -23.804 1.00 68.44 183 ASP A C 1
ATOM 1456 O O . ASP A 1 183 ? 7.834 -0.571 -24.230 1.00 68.44 183 ASP A O 1
ATOM 1460 N N . TRP A 1 184 ? 5.871 -0.471 -23.129 1.00 66.75 184 TRP A N 1
ATOM 1461 C CA . TRP A 1 184 ? 5.739 -1.901 -22.881 1.00 66.75 184 TRP A CA 1
ATOM 1462 C C . TRP A 1 184 ? 5.472 -2.686 -24.159 1.00 66.75 184 TRP A C 1
ATOM 1464 O O . TRP A 1 184 ? 6.223 -3.608 -24.470 1.00 66.75 184 TRP A O 1
ATOM 1474 N N . GLY A 1 185 ? 4.459 -2.284 -24.933 1.00 62.31 185 GLY A N 1
ATOM 1475 C CA . GLY A 1 185 ? 4.151 -2.917 -26.219 1.00 62.31 185 GLY A CA 1
ATOM 1476 C C . GLY A 1 185 ? 5.331 -2.855 -27.192 1.00 62.31 185 GLY A C 1
ATOM 1477 O O . GLY A 1 185 ? 5.692 -3.852 -27.814 1.00 62.31 185 GLY A O 1
ATOM 1478 N N . ILE A 1 186 ? 6.008 -1.706 -27.253 1.00 65.38 186 ILE A N 1
ATOM 1479 C CA . ILE A 1 186 ? 7.182 -1.536 -28.111 1.00 65.38 186 ILE A CA 1
ATOM 1480 C C . ILE A 1 186 ? 8.347 -2.415 -27.636 1.00 65.38 186 ILE A C 1
ATOM 1482 O O . ILE A 1 186 ? 9.011 -3.047 -28.459 1.00 65.38 186 ILE A O 1
ATOM 1486 N N . PHE A 1 187 ? 8.603 -2.498 -26.328 1.00 65.81 187 PHE A N 1
ATOM 1487 C CA . PHE A 1 187 ? 9.637 -3.387 -25.806 1.00 65.81 187 PHE A CA 1
ATOM 1488 C C . PHE A 1 187 ? 9.339 -4.850 -26.141 1.00 65.81 187 PHE A C 1
ATOM 1490 O O . PHE A 1 187 ? 10.244 -5.546 -26.602 1.00 65.81 187 PHE A O 1
ATOM 1497 N N . THR A 1 188 ? 8.097 -5.319 -25.984 1.00 63.69 188 THR A N 1
ATOM 1498 C CA . THR A 1 188 ? 7.726 -6.702 -26.326 1.00 63.69 188 THR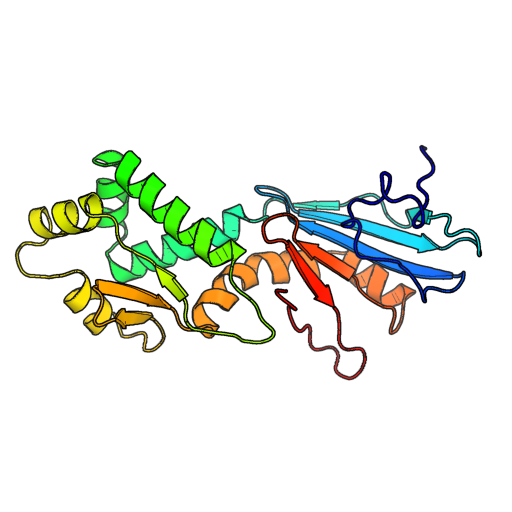 A CA 1
ATOM 1499 C C . THR A 1 188 ? 7.870 -6.996 -27.817 1.00 63.69 188 THR A C 1
ATOM 1501 O O . THR A 1 188 ? 8.387 -8.053 -28.178 1.00 63.69 188 THR A O 1
ATOM 1504 N N . ASP A 1 189 ? 7.503 -6.045 -28.678 1.00 63.22 189 ASP A N 1
ATOM 1505 C CA . ASP A 1 189 ? 7.610 -6.194 -30.133 1.00 63.22 189 ASP A CA 1
ATOM 1506 C C . ASP A 1 189 ? 9.070 -6.205 -30.609 1.00 63.22 189 ASP A C 1
ATOM 1508 O O . ASP A 1 189 ? 9.424 -6.915 -31.552 1.00 63.22 189 ASP A O 1
ATOM 1512 N N . LEU A 1 190 ? 9.944 -5.438 -29.950 1.00 59.69 190 LEU A N 1
ATOM 1513 C CA . LEU A 1 190 ? 11.359 -5.343 -30.308 1.00 59.69 190 LEU A CA 1
ATOM 1514 C C . LEU A 1 190 ? 12.214 -6.463 -29.719 1.00 59.69 190 LEU A C 1
ATOM 1516 O O . LEU A 1 190 ? 13.212 -6.846 -30.327 1.00 59.69 190 LEU A O 1
ATOM 1520 N N . SER A 1 191 ? 11.906 -6.939 -28.517 1.00 54.91 191 SER A N 1
ATOM 1521 C CA . SER A 1 191 ? 12.791 -7.836 -27.762 1.00 54.91 191 SER A CA 1
ATOM 1522 C C . SER A 1 191 ? 12.509 -9.325 -27.977 1.00 54.91 191 SER A C 1
ATOM 1524 O O . SER A 1 191 ? 13.369 -10.149 -27.669 1.00 54.91 191 SER A O 1
ATOM 1526 N N . GLY A 1 192 ? 11.339 -9.709 -28.497 1.00 61.75 192 GLY A N 1
ATOM 1527 C CA . GLY A 1 192 ? 10.923 -11.114 -28.475 1.00 61.75 192 GLY A CA 1
ATOM 1528 C C . GLY A 1 192 ? 10.841 -11.648 -27.032 1.00 61.75 192 GLY A C 1
ATOM 1529 O O . GLY A 1 192 ? 10.119 -11.099 -26.203 1.00 61.75 192 GLY A O 1
ATOM 1530 N N . ASN A 1 193 ? 11.593 -12.711 -26.713 1.00 47.38 193 ASN A N 1
ATOM 1531 C CA . ASN A 1 193 ? 11.718 -13.289 -25.360 1.00 47.38 193 ASN A CA 1
ATOM 1532 C C . ASN A 1 193 ? 12.760 -12.572 -24.469 1.00 47.38 193 ASN A C 1
ATOM 1534 O O . ASN A 1 193 ? 13.273 -13.187 -23.541 1.00 47.38 193 ASN A O 1
ATOM 1538 N N . GLY A 1 194 ? 13.114 -11.315 -24.755 1.00 48.12 194 GLY A N 1
ATOM 1539 C CA . GLY A 1 194 ? 14.161 -10.600 -24.020 1.00 48.12 194 GLY A CA 1
ATOM 1540 C C . GLY A 1 194 ? 13.919 -10.508 -22.509 1.00 48.12 194 GLY A C 1
ATOM 1541 O O . GLY A 1 194 ? 12.773 -10.433 -22.046 1.00 48.12 194 GLY A O 1
ATOM 1542 N N . ASP A 1 195 ? 15.025 -10.505 -21.762 1.00 49.72 195 ASP A N 1
ATOM 1543 C CA . ASP A 1 195 ? 15.039 -10.413 -20.306 1.00 49.72 195 ASP A CA 1
ATOM 1544 C C . ASP A 1 195 ? 14.511 -9.045 -19.859 1.00 49.72 195 ASP A C 1
ATOM 1546 O O . ASP A 1 195 ? 15.001 -7.981 -20.248 1.00 49.72 195 ASP A O 1
ATOM 1550 N N . LEU A 1 196 ? 13.445 -9.080 -19.062 1.00 50.91 196 LEU A N 1
ATOM 1551 C CA . LEU A 1 196 ? 12.813 -7.900 -18.491 1.00 50.91 196 LEU A CA 1
ATOM 1552 C C . LEU A 1 196 ? 13.261 -7.753 -17.039 1.00 50.91 196 LEU A C 1
ATOM 1554 O O . LEU A 1 196 ? 13.042 -8.670 -16.247 1.00 50.91 196 LEU A O 1
ATOM 1558 N N . LEU A 1 197 ? 13.792 -6.578 -16.696 1.00 50.59 197 LEU A N 1
ATOM 1559 C CA . LEU A 1 197 ? 14.299 -6.275 -15.362 1.00 50.59 197 LEU A CA 1
ATOM 1560 C C . LEU A 1 197 ? 13.540 -5.095 -14.735 1.00 50.59 197 LEU A C 1
ATOM 1562 O O . LEU A 1 197 ? 13.884 -3.933 -14.927 1.00 50.59 197 LEU A O 1
ATOM 1566 N N . MET A 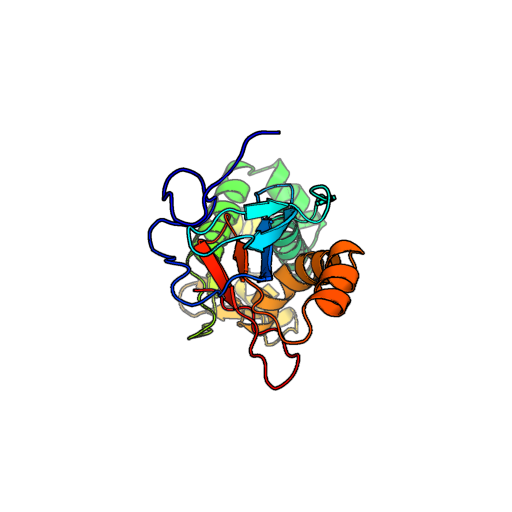1 198 ? 12.490 -5.373 -13.964 1.00 51.78 198 MET A N 1
ATOM 1567 C CA . MET A 1 198 ? 11.738 -4.324 -13.261 1.00 51.78 198 MET A CA 1
ATOM 1568 C C . MET A 1 198 ? 12.348 -4.049 -11.880 1.00 51.78 198 MET A C 1
ATOM 1570 O O . MET A 1 198 ? 12.546 -4.985 -11.104 1.00 51.78 198 MET A O 1
ATOM 1574 N N . TYR A 1 199 ? 12.607 -2.775 -11.558 1.00 49.78 199 TYR A N 1
ATOM 1575 C CA . TYR A 1 199 ? 13.288 -2.355 -10.330 1.00 49.78 199 TYR A CA 1
ATOM 1576 C C . TYR A 1 199 ? 12.374 -1.520 -9.416 1.00 49.78 199 TYR A C 1
ATOM 1578 O O . TYR A 1 199 ? 12.182 -0.315 -9.587 1.00 49.78 199 TYR A O 1
ATOM 1586 N N . PHE A 1 200 ? 11.816 -2.135 -8.376 1.00 53.00 200 PHE A N 1
ATOM 1587 C CA . PHE A 1 200 ? 10.994 -1.407 -7.410 1.00 53.00 200 PHE A CA 1
ATOM 1588 C C . PHE A 1 200 ? 11.865 -0.785 -6.313 1.00 53.00 200 PHE A C 1
ATOM 1590 O O . PHE A 1 200 ? 12.110 -1.388 -5.269 1.00 53.00 200 PHE A O 1
ATOM 1597 N N . ASN A 1 201 ? 12.278 0.466 -6.531 1.00 49.38 201 ASN A N 1
ATOM 1598 C CA . ASN A 1 201 ? 13.108 1.250 -5.609 1.00 49.38 201 ASN A CA 1
ATOM 1599 C C . ASN A 1 201 ? 12.480 1.401 -4.206 1.00 49.38 201 ASN A C 1
ATOM 1601 O O . ASN A 1 201 ? 13.169 1.447 -3.194 1.00 49.38 201 ASN A O 1
ATOM 1605 N N . THR A 1 202 ? 11.148 1.409 -4.110 1.00 45.94 202 THR A N 1
ATOM 1606 C CA . THR A 1 202 ? 10.447 1.567 -2.824 1.00 45.94 202 THR A CA 1
ATOM 1607 C C . THR A 1 202 ? 10.335 0.297 -1.977 1.00 45.94 202 THR A C 1
ATOM 1609 O O . THR A 1 202 ? 9.875 0.385 -0.838 1.00 45.94 202 THR A O 1
ATOM 1612 N N . CYS A 1 203 ? 10.753 -0.871 -2.474 1.00 47.03 203 CYS A N 1
ATOM 1613 C CA . CYS A 1 203 ? 10.704 -2.115 -1.700 1.00 47.03 203 CYS A CA 1
ATOM 1614 C C . CYS A 1 203 ? 11.947 -3.015 -1.804 1.00 47.03 203 CYS A C 1
ATOM 1616 O O . CYS A 1 203 ? 11.891 -4.097 -1.240 1.00 47.03 203 CYS A O 1
ATOM 1618 N N . GLU A 1 204 ? 13.038 -2.609 -2.471 1.00 47.00 204 GLU A N 1
ATOM 1619 C CA . GLU A 1 204 ? 14.177 -3.508 -2.789 1.00 47.00 204 GLU A CA 1
ATOM 1620 C C . GLU A 1 204 ? 13.733 -4.784 -3.536 1.00 47.00 204 GLU A C 1
ATOM 1622 O O . GLU A 1 204 ? 14.286 -5.865 -3.369 1.00 47.00 204 GLU A O 1
ATOM 1627 N N . GLN A 1 205 ? 12.706 -4.670 -4.381 1.00 49.03 205 GLN A N 1
ATOM 1628 C CA . GLN A 1 205 ? 12.090 -5.819 -5.044 1.00 49.03 205 GLN A CA 1
ATOM 1629 C C . GLN A 1 205 ? 12.423 -5.822 -6.537 1.00 49.03 205 GLN A C 1
ATOM 1631 O O . GLN A 1 205 ? 12.068 -4.896 -7.271 1.00 49.03 205 GLN A O 1
ATOM 1636 N N . VAL A 1 206 ? 13.106 -6.877 -6.984 1.00 42.47 206 VAL A N 1
ATOM 1637 C CA . VAL A 1 206 ? 13.503 -7.093 -8.382 1.00 42.47 206 VAL A CA 1
ATOM 1638 C C . VAL A 1 206 ? 12.571 -8.117 -9.015 1.00 42.47 206 VAL A C 1
ATOM 1640 O O . VAL A 1 206 ? 12.628 -9.299 -8.693 1.00 42.47 206 VAL A O 1
ATOM 1643 N N . CYS A 1 207 ? 11.719 -7.681 -9.941 1.00 42.00 207 CYS A N 1
ATOM 1644 C CA . CYS A 1 207 ? 10.814 -8.587 -10.645 1.00 42.00 207 CYS A CA 1
ATOM 1645 C C . CYS A 1 207 ? 11.432 -9.086 -11.952 1.00 42.00 207 CYS A C 1
ATOM 1647 O O . CYS A 1 207 ? 11.608 -8.303 -12.886 1.00 42.00 207 CYS A O 1
ATOM 1649 N N . GLU A 1 208 ? 11.673 -10.397 -12.037 1.00 40.00 208 GLU A N 1
ATOM 1650 C CA . GLU A 1 208 ? 12.132 -11.072 -13.255 1.00 40.00 208 GLU A CA 1
ATOM 1651 C C . GLU A 1 208 ? 10.992 -11.824 -13.961 1.00 40.00 208 GLU A C 1
ATOM 1653 O O . GLU A 1 208 ? 10.139 -12.476 -13.347 1.00 40.00 208 GLU A O 1
ATOM 1658 N N . ARG A 1 209 ? 10.975 -11.757 -15.295 1.00 40.25 209 ARG A N 1
ATOM 1659 C CA . ARG A 1 209 ? 10.034 -12.517 -16.128 1.00 40.25 209 ARG A CA 1
ATOM 1660 C C . ARG A 1 209 ? 10.512 -13.962 -16.279 1.00 40.25 209 ARG A C 1
ATOM 1662 O O . ARG A 1 209 ? 11.646 -14.206 -16.663 1.00 40.25 209 ARG A O 1
ATOM 1669 N N . ASN A 1 210 ? 9.609 -14.933 -16.116 1.00 36.84 210 ASN A N 1
ATOM 1670 C CA . ASN A 1 210 ? 9.873 -16.304 -16.553 1.00 36.84 210 ASN A CA 1
ATOM 1671 C C . ASN A 1 210 ? 9.539 -16.428 -18.052 1.00 36.84 210 ASN A C 1
ATOM 1673 O O . ASN A 1 210 ? 8.368 -16.368 -18.445 1.00 36.84 210 ASN A O 1
ATOM 1677 N N . ALA A 1 211 ? 10.571 -16.574 -18.886 1.00 35.09 211 ALA A N 1
ATOM 1678 C CA . ALA A 1 211 ? 10.489 -16.545 -20.350 1.00 35.09 211 ALA A CA 1
ATOM 1679 C C . ALA A 1 211 ? 9.539 -17.593 -20.975 1.00 35.09 211 ALA A C 1
ATOM 1681 O O . ALA A 1 211 ? 9.143 -17.449 -22.128 1.00 35.09 211 ALA A O 1
ATOM 1682 N N . ASN A 1 212 ? 9.125 -18.625 -20.230 1.00 31.33 212 ASN A N 1
ATOM 1683 C CA . ASN A 1 212 ? 8.418 -19.776 -20.799 1.00 31.33 212 ASN A CA 1
ATOM 1684 C C . ASN A 1 212 ? 6.893 -19.629 -20.937 1.00 31.33 212 ASN A C 1
ATOM 1686 O O . ASN A 1 212 ? 6.323 -20.268 -21.814 1.00 31.33 212 ASN A O 1
ATOM 1690 N N . ASN A 1 213 ? 6.218 -18.808 -20.119 1.00 30.84 213 ASN A N 1
ATOM 1691 C CA . ASN A 1 213 ? 4.741 -18.801 -20.070 1.00 30.84 213 ASN A CA 1
ATOM 1692 C C . ASN A 1 213 ? 4.086 -17.415 -20.184 1.00 30.84 213 ASN A C 1
ATOM 1694 O O . ASN A 1 213 ? 2.865 -17.318 -20.092 1.00 30.84 213 ASN A O 1
ATOM 1698 N N . GLY A 1 214 ? 4.856 -16.331 -20.332 1.00 35.31 214 GLY A N 1
ATOM 1699 C CA . GLY A 1 214 ? 4.292 -14.971 -20.367 1.00 35.31 214 GLY A CA 1
ATOM 1700 C C . GLY A 1 214 ? 3.604 -14.531 -19.064 1.00 35.31 214 GLY A C 1
ATOM 1701 O O . GLY A 1 214 ? 2.991 -13.469 -19.027 1.00 35.31 214 GLY A O 1
ATOM 1702 N N . ILE A 1 215 ? 3.718 -15.329 -17.998 1.00 34.62 215 ILE A N 1
ATOM 1703 C CA . ILE A 1 215 ? 3.219 -15.013 -16.662 1.00 34.62 215 ILE A CA 1
ATOM 1704 C C . ILE A 1 215 ? 4.289 -14.182 -15.955 1.00 34.62 215 ILE A C 1
ATOM 1706 O O . ILE A 1 215 ? 5.415 -14.642 -15.750 1.00 34.62 215 ILE A O 1
ATOM 1710 N N . PHE A 1 216 ? 3.925 -12.959 -15.578 1.00 43.47 216 PHE A N 1
ATOM 1711 C CA . PHE A 1 216 ? 4.740 -12.111 -14.720 1.00 43.47 216 PHE A CA 1
ATOM 1712 C C . PHE A 1 216 ? 4.632 -12.625 -13.289 1.00 43.47 216 PHE A C 1
ATOM 1714 O O . PHE A 1 216 ? 3.616 -12.437 -12.621 1.00 43.47 216 PHE A O 1
ATOM 1721 N N . ASN A 1 217 ? 5.680 -13.296 -12.823 1.00 34.88 217 ASN A N 1
ATOM 1722 C CA . ASN A 1 217 ? 5.871 -13.464 -11.396 1.00 34.88 217 ASN A CA 1
ATOM 1723 C C . ASN A 1 217 ? 6.488 -12.165 -10.902 1.00 34.88 217 ASN A C 1
ATOM 1725 O O . ASN A 1 217 ? 7.613 -11.831 -11.254 1.00 34.88 217 ASN A O 1
ATOM 1729 N N . ILE A 1 218 ? 5.724 -11.413 -10.117 1.00 39.88 218 ILE A N 1
ATOM 1730 C CA . ILE A 1 218 ? 6.297 -10.344 -9.313 1.00 39.88 218 ILE A CA 1
ATOM 1731 C C . ILE A 1 218 ? 7.239 -11.066 -8.346 1.00 39.88 218 ILE A C 1
ATOM 1733 O O . ILE A 1 218 ? 6.772 -11.729 -7.415 1.00 39.88 218 ILE A O 1
ATOM 1737 N N . LEU A 1 219 ? 8.538 -11.046 -8.639 1.00 34.78 219 LEU A N 1
ATOM 1738 C CA . LEU A 1 219 ? 9.560 -11.483 -7.708 1.00 34.78 219 LEU A CA 1
ATOM 1739 C C . LEU A 1 219 ? 9.779 -10.305 -6.750 1.00 34.78 219 LEU A C 1
ATOM 1741 O O . LEU A 1 219 ? 10.534 -9.376 -6.985 1.00 34.78 219 LEU A O 1
ATOM 1745 N N . PHE A 1 220 ? 8.973 -10.266 -5.698 1.00 38.19 220 PHE A N 1
ATOM 1746 C CA . PHE A 1 220 ? 9.320 -9.507 -4.510 1.00 38.19 220 PHE A CA 1
ATOM 1747 C C . PHE A 1 220 ? 10.526 -10.253 -3.892 1.00 38.19 220 PHE A C 1
ATOM 1749 O O . PHE A 1 220 ? 10.336 -11.398 -3.472 1.00 38.19 220 PHE A O 1
ATOM 1756 N N . HIS A 1 221 ? 11.749 -9.717 -3.954 1.00 32.97 221 HIS A N 1
ATOM 1757 C CA . HIS A 1 221 ? 12.889 -10.291 -3.227 1.00 32.97 221 HIS A CA 1
ATOM 1758 C C . HIS A 1 221 ? 12.820 -9.896 -1.752 1.00 32.97 221 HIS A C 1
ATOM 1760 O O . HIS A 1 221 ? 12.386 -8.760 -1.474 1.00 32.97 221 HIS A O 1
#

InterPro domains:
  IPR043129 ATPase, nucleotide binding domain [SSF53067] (26-130)
  IPR059384 Domain of unknown function DUF8340 [PF27033] (29-180)

Radius of gyration: 20.94 Å; chains: 1; bounding box: 52×34×52 Å

Sequence (221 aa):
MPEINAKDPESSSLSSDFVLEDTSTGGRYMVVDCGGGTVDITVHEITNKEGRLKELFKASGGPYGSITVDEAFERLLDQIFGREFMKNFKLSRPSGFIDLMIAFESRKRSYSSDRPSAINISLPYSFIEFFKNHKTKNTPESIIQNHGDTNVSWNSQGLLRLQPSIFKSFFQHSLEKIIERQDWGIFTDLSGNGDLLMYFNTCEQVCERNANNGIFNILFH

pLDDT: mean 74.39, std 20.13, range [30.84, 97.69]

Organism: Lepeophtheirus salmonis (NCBI:txid72036)

Foldseek 3Di:
DDWAALQDCVRDPDHPPDDPPDQAQQAKEKEWEADCFKIKIWIWGQHHPRRTIDTPDDIDMDGLHNPLLLVLVVVVVCLQLNPVLSVVCCVPPVVQVVQQSVQVLVQLQVAFLVDFDKTWGARDPSSQVSSCVVPVPDGSQRSQVVSPDPQWHQDPVRTTIGGSVSSVVSCVVVVVVVCPDPVNVVCCVSRVLGWYWYAYPSRRFTWTDDSPPRDTRRGGD

Secondary structure (DSSP, 8-state):
----BTT-TTTSSS-TT----S--TT-EEEEEEE-SS-EEEEEEEE-STT-BEEEEEEEEEES-SHHHHHHHHHHHHIIIIIHHHHHHHHHH-HHHHHHHHHHHHHHHHT--SSS---EEEEPPHHHHHHHHHH-TT--HHHHHHHS--TTEEE-TTSEEEE-HHHHHHHHHHHHHHHHTSHHHHHHHHHHTTPPPEEEETTTTEEEE--TTT--------